Protein AF-A9U7E8-F1 (afdb_monomer)

Organism: Physcomitrium patens (NCBI:txid3218)

Mean predicted aligned error: 8.03 Å

InterPro domains:
  IPR029058 Alpha/Beta hydrolase fold [G3DSA:3.40.50.1820] (1-73)
  IPR029058 Alpha/Beta hydrolase fold [SSF53474] (4-70)
  IPR045507 Protein of unknown function DUF6483 [PF20092] (63-269)

Solvent-accessible surface area (backbone atoms only — not comparable to full-atom values): 14980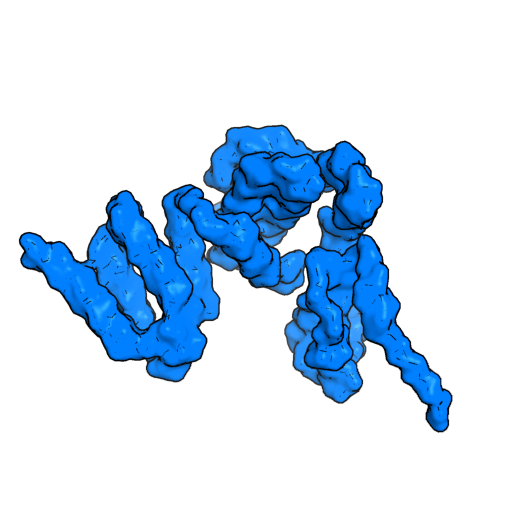 Å² total; per-residue (Å²): 131,82,85,74,78,86,56,66,64,59,68,66,67,52,77,54,68,39,81,46,77,26,18,68,62,13,85,86,57,31,49,83,73,65,66,75,66,90,50,99,51,46,45,81,44,71,40,79,92,16,35,75,53,35,76,74,72,36,41,69,58,54,49,46,56,51,48,53,45,56,76,72,41,39,60,42,53,46,25,48,71,70,67,36,48,70,61,22,54,50,47,51,30,51,52,34,34,76,77,69,72,42,42,61,70,59,63,72,71,46,54,73,63,59,55,51,56,75,40,51,53,100,93,44,57,48,17,56,60,42,33,52,53,16,50,51,33,36,52,51,13,50,49,30,45,76,72,66,38,54,70,63,12,49,57,26,32,56,49,17,41,38,35,39,52,51,12,53,78,56,68,26,59,53,79,55,91,42,42,64,63,52,48,52,53,35,52,61,73,49,58,96,56,90,70,57,67,73,44,47,57,50,46,27,55,46,26,50,73,73,42,34,40,42,62,17,49,56,42,48,53,56,32,43,77,67,66,77,43,53,53,69,60,54,34,53,50,36,56,60,53,67,77,49,55,64,68,59,27,47,74,12,66,37,39,65,70,55,42,51,50,54,32,51,56,33,54,51,61,74,76,104

Sequence (272 aa):
MRERPDRRDVMSATVLPLLLVAGEYDSVAPPERVFTVDKPNVTQAVIQGAGHMSMMEAPKELARMVEDMVEMVGKVFGLKQQKKYAEALWEIDDLLSKNFRLNTRLLNSLSVEDIIDMFRLSGGVEADKLQTVARLLQEEGGVYKDMGEADEALRRFMKSLHLYLYADLNGAQRSMLQLQDRVAELKDEVKGYRLPVKTEKILLSYEEKEGRFDEAENVLFRLLNQREITEEEGVSFYERLLEREDEALNQGGLPRSEVLEGMETLRRRINA

Foldseek 3Di:
DPPDDDCVVVVVPDLFQEEFEAECAAPPCHLVNRPSDDDPRYHYAYDYPDYHPCCPRPVPLVVLQVCLCVLQPRVLSVCVSVLVLVVSQVSLQVSCCVPPVDGPVVLLPDDLVVLQVSQDDDHAGPLQVLLSNLSSLQSNLVSCVSVVNLVSNLSSLLSSLQSLLVSVVRPHDCSRVVSVVSNVVSCVSNPPPDHDLSSLVSVLVSLVVVLLVVVSVVSVVVCVVVVVDALVNVLVSLVVVVPDDQVSCVVNVHGNVNSVVSNVVSVVVVVD

Structure (mmCIF, N/CA/C/O backbone):
data_AF-A9U7E8-F1
#
_entry.id   AF-A9U7E8-F1
#
loop_
_atom_site.group_PDB
_atom_site.id
_atom_site.type_symbol
_atom_site.label_atom_id
_atom_site.label_alt_id
_atom_site.label_comp_id
_atom_site.label_asym_id
_atom_site.label_entity_id
_atom_site.label_seq_id
_atom_site.pdbx_PDB_ins_code
_atom_site.Cartn_x
_atom_site.Cartn_y
_atom_site.Cartn_z
_atom_site.occupancy
_atom_site.B_iso_or_equiv
_atom_site.auth_seq_id
_atom_site.auth_comp_id
_atom_site.auth_asym_id
_atom_site.auth_atom_id
_atom_site.pdbx_PDB_model_num
ATOM 1 N N . MET A 1 1 ? -29.090 -36.666 10.260 1.00 50.00 1 MET A N 1
ATOM 2 C CA . MET A 1 1 ? -28.272 -35.434 10.290 1.00 50.00 1 MET A CA 1
ATOM 3 C C . MET A 1 1 ? -29.203 -34.272 10.566 1.00 50.00 1 MET A C 1
ATOM 5 O O . MET A 1 1 ? -30.218 -34.174 9.896 1.00 50.00 1 MET A O 1
ATOM 9 N N . ARG A 1 2 ? -28.921 -33.457 11.585 1.00 53.72 2 ARG A N 1
ATOM 10 C CA . ARG A 1 2 ? -29.679 -32.226 11.846 1.00 53.72 2 ARG A CA 1
ATOM 11 C C . ARG A 1 2 ? -29.332 -31.250 10.718 1.00 53.72 2 ARG A C 1
ATOM 13 O O . ARG A 1 2 ? -28.142 -31.010 10.516 1.00 53.72 2 ARG A O 1
ATOM 20 N N . GLU A 1 3 ? -30.322 -30.758 9.977 1.00 58.81 3 GLU A N 1
ATOM 21 C CA . GLU A 1 3 ? -30.117 -29.690 8.992 1.00 58.81 3 GLU A CA 1
ATOM 22 C C . GLU A 1 3 ? -29.423 -28.525 9.698 1.00 58.81 3 GLU A C 1
ATOM 24 O O . GLU A 1 3 ? -29.919 -28.005 10.703 1.00 58.81 3 GLU A O 1
ATOM 29 N N . ARG A 1 4 ? -28.210 -28.194 9.250 1.00 75.81 4 ARG A N 1
ATOM 30 C CA . ARG A 1 4 ? -27.479 -27.050 9.784 1.00 75.81 4 ARG A CA 1
ATOM 31 C C . ARG A 1 4 ? -28.024 -25.820 9.065 1.00 75.81 4 ARG A C 1
ATOM 33 O O . ARG A 1 4 ? -27.886 -25.767 7.845 1.00 75.81 4 ARG A O 1
ATOM 40 N N . PRO A 1 5 ? -28.648 -24.870 9.778 1.00 77.88 5 PRO A N 1
ATOM 41 C CA . PRO A 1 5 ? -29.102 -23.642 9.152 1.00 77.88 5 PRO A CA 1
ATOM 42 C C . PRO A 1 5 ? -27.900 -22.902 8.570 1.00 77.88 5 PRO A C 1
ATOM 44 O O . PRO A 1 5 ? -26.831 -22.864 9.188 1.00 77.88 5 PRO A O 1
ATOM 47 N N . ASP A 1 6 ? -28.090 -22.335 7.385 1.00 81.62 6 ASP A N 1
ATOM 48 C CA . ASP A 1 6 ? -27.109 -21.463 6.758 1.00 81.62 6 ASP A CA 1
ATOM 49 C C . ASP A 1 6 ? -26.883 -20.226 7.640 1.00 81.62 6 ASP A C 1
ATOM 51 O O . ASP A 1 6 ? -27.829 -19.630 8.154 1.00 81.62 6 ASP A O 1
ATOM 55 N N . ARG A 1 7 ? -25.616 -19.877 7.870 1.00 84.00 7 ARG A N 1
ATOM 56 C CA . ARG A 1 7 ? -25.208 -18.743 8.712 1.00 84.00 7 ARG A CA 1
ATOM 57 C C . ARG A 1 7 ? -24.453 -17.671 7.935 1.00 84.00 7 ARG A C 1
ATOM 59 O O . ARG A 1 7 ? -23.970 -16.725 8.555 1.00 84.00 7 ARG A O 1
ATOM 66 N N . ARG A 1 8 ? -24.376 -17.773 6.605 1.00 83.19 8 ARG A N 1
ATOM 67 C CA . ARG A 1 8 ? -23.752 -16.742 5.759 1.00 83.19 8 ARG A CA 1
ATOM 68 C C . ARG A 1 8 ? -24.388 -15.367 5.965 1.00 83.19 8 ARG A C 1
ATOM 70 O O . ARG A 1 8 ? -23.680 -14.361 5.967 1.00 83.19 8 ARG A O 1
ATOM 77 N N . ASP A 1 9 ? -25.684 -15.329 6.270 1.00 83.12 9 ASP A N 1
ATOM 78 C CA . ASP A 1 9 ? -26.399 -14.091 6.595 1.00 83.12 9 ASP A CA 1
ATOM 79 C C . ASP A 1 9 ? -25.901 -13.436 7.889 1.00 83.12 9 ASP A C 1
ATOM 81 O O . ASP A 1 9 ? -25.889 -12.215 7.987 1.00 83.12 9 ASP A O 1
ATOM 85 N N . VAL A 1 10 ? -25.424 -14.212 8.870 1.00 84.19 10 VAL A N 1
ATOM 86 C CA . VAL A 1 10 ? -24.860 -13.672 10.122 1.00 84.19 10 VAL A CA 1
ATOM 87 C C . VAL A 1 10 ? -23.548 -12.943 9.841 1.00 84.19 10 VAL A C 1
ATOM 89 O O . VAL A 1 10 ? -23.330 -11.838 10.333 1.00 84.19 10 VAL A O 1
ATOM 92 N N . MET A 1 11 ? -22.693 -13.550 9.016 1.00 82.81 11 MET A N 1
ATOM 93 C CA . MET A 1 11 ? -21.430 -12.951 8.580 1.00 82.81 11 MET A CA 1
ATOM 94 C C . MET A 1 11 ? -21.682 -11.734 7.686 1.00 82.81 11 MET A C 1
ATOM 96 O O . MET A 1 11 ? -21.026 -10.710 7.825 1.00 82.81 11 MET A O 1
ATOM 100 N N . SER A 1 12 ? -22.693 -11.805 6.822 1.00 80.81 12 SER A N 1
ATOM 101 C CA . SER A 1 12 ? -23.091 -10.684 5.973 1.00 80.81 12 SER A CA 1
ATOM 102 C C . SER A 1 12 ? -23.715 -9.535 6.769 1.00 80.81 12 SER A C 1
ATOM 104 O O . SER A 1 12 ? -23.521 -8.378 6.416 1.00 80.81 12 SER A O 1
ATOM 106 N N . ALA A 1 13 ? -24.458 -9.804 7.838 1.00 83.56 13 ALA A N 1
ATOM 107 C CA . ALA A 1 13 ? -25.125 -8.765 8.620 1.00 83.56 13 ALA A CA 1
ATOM 108 C C . ALA A 1 13 ? -24.218 -8.108 9.671 1.00 83.56 13 ALA A C 1
ATOM 110 O O . ALA A 1 13 ? -24.588 -7.068 10.219 1.00 83.56 13 ALA A O 1
ATOM 111 N N . THR A 1 14 ? -23.057 -8.698 9.986 1.00 81.12 14 THR A N 1
ATOM 112 C CA . THR A 1 14 ? -22.200 -8.159 11.043 1.00 81.12 14 THR A CA 1
ATOM 113 C C . THR A 1 14 ? -21.603 -6.808 10.656 1.00 81.12 14 THR A C 1
ATOM 115 O O . THR A 1 14 ? -21.049 -6.622 9.574 1.00 81.12 14 THR A O 1
ATOM 118 N N . VAL A 1 15 ? -21.697 -5.866 11.592 1.00 74.50 15 VAL A N 1
ATOM 119 C CA . VAL A 1 15 ? -21.006 -4.573 11.545 1.00 74.50 15 VAL A CA 1
ATOM 120 C C . VAL A 1 15 ? -19.716 -4.594 12.362 1.00 74.50 15 VAL A C 1
ATOM 122 O O . VAL A 1 15 ? -19.113 -3.547 12.537 1.00 74.50 15 VAL A O 1
ATOM 125 N N . LEU A 1 16 ? -19.325 -5.744 12.918 1.00 79.44 16 LEU A N 1
ATOM 126 C CA . LEU A 1 16 ? -18.080 -5.912 13.667 1.00 79.44 16 LEU A CA 1
ATOM 127 C C . LEU A 1 16 ? -16.944 -6.354 12.731 1.00 79.44 16 LEU A C 1
ATOM 129 O O . LEU A 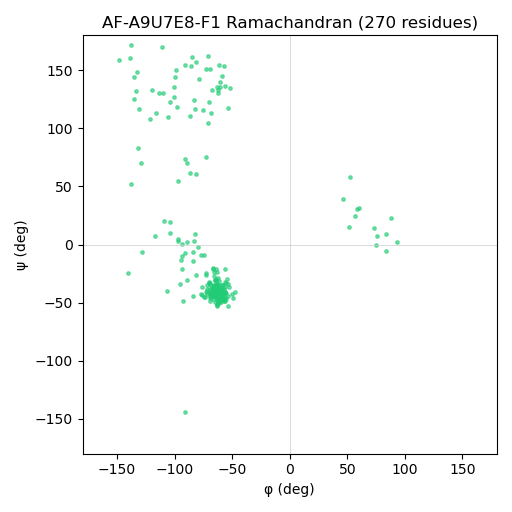1 16 ? -17.229 -6.989 11.712 1.00 79.44 16 LEU A O 1
ATOM 133 N N . PRO A 1 17 ? -15.677 -6.074 13.082 1.00 77.19 17 PRO A N 1
ATOM 134 C CA . PRO A 1 17 ? -14.524 -6.674 12.419 1.00 77.19 17 PRO A CA 1
ATOM 135 C C . PRO A 1 17 ? -14.646 -8.200 12.386 1.00 77.19 17 PRO A C 1
ATOM 137 O O . PRO A 1 17 ? -14.969 -8.814 13.407 1.00 77.19 17 PRO A O 1
ATOM 140 N N . LEU A 1 18 ? -14.366 -8.814 11.241 1.00 85.12 18 LEU A N 1
ATOM 141 C CA . LEU A 1 18 ? -14.444 -10.260 11.057 1.00 85.12 18 LEU A CA 1
ATOM 142 C C . LEU A 1 18 ? -13.162 -10.781 10.408 1.00 85.12 18 LEU A C 1
ATOM 144 O O . LEU A 1 18 ? -12.883 -10.455 9.263 1.00 85.12 18 LEU A O 1
ATOM 148 N N . LEU A 1 19 ? -12.413 -11.621 11.120 1.00 86.50 19 LEU A N 1
ATOM 149 C CA . LEU A 1 19 ? -11.283 -12.360 10.562 1.00 86.50 19 LEU A CA 1
ATOM 150 C C . LEU A 1 19 ? -11.746 -13.770 10.200 1.00 86.50 19 LEU A C 1
ATOM 152 O O . LEU A 1 19 ? -12.183 -14.532 11.065 1.00 86.50 19 LEU A O 1
ATOM 156 N N . LEU A 1 20 ? -11.659 -14.099 8.917 1.00 89.56 20 LEU A N 1
ATOM 157 C CA . LEU A 1 20 ? -11.878 -15.438 8.389 1.00 89.56 20 LEU A CA 1
ATOM 158 C C . LEU A 1 20 ? -10.520 -16.038 8.069 1.00 89.56 20 LEU A C 1
ATOM 160 O O . LEU A 1 20 ? -9.773 -15.459 7.289 1.00 89.56 20 LEU A O 1
ATOM 164 N N . VAL A 1 21 ? -10.203 -17.184 8.666 1.00 90.19 21 VAL A N 1
ATOM 165 C CA . VAL A 1 21 ? -8.918 -17.858 8.461 1.00 90.19 21 VAL A CA 1
ATOM 166 C C . VAL A 1 21 ? -9.154 -19.243 7.884 1.00 90.19 21 VAL A C 1
ATOM 168 O O . VAL A 1 21 ? -10.003 -19.977 8.391 1.00 90.19 21 VAL A O 1
ATOM 171 N N . ALA A 1 22 ? -8.401 -19.593 6.845 1.00 92.00 22 ALA A N 1
ATOM 172 C CA . ALA A 1 22 ? -8.384 -20.926 6.253 1.00 92.00 22 ALA A CA 1
ATOM 173 C C . ALA A 1 22 ? -6.938 -21.401 6.049 1.00 92.00 22 ALA A C 1
ATOM 175 O O . ALA A 1 22 ? -6.040 -20.592 5.817 1.00 92.00 22 ALA A O 1
ATOM 176 N N . GLY A 1 23 ? -6.703 -22.709 6.138 1.00 91.94 23 GLY A N 1
ATOM 177 C CA . GLY A 1 23 ? -5.433 -23.302 5.719 1.00 91.94 23 GLY A CA 1
ATOM 178 C C . GLY A 1 23 ? -5.375 -23.458 4.199 1.00 91.94 23 GLY A C 1
ATOM 179 O O . GLY A 1 23 ? -6.382 -23.800 3.579 1.00 91.94 23 GLY A O 1
ATOM 180 N N . GLU A 1 24 ? -4.204 -23.231 3.603 1.00 91.88 24 GLU A N 1
ATOM 181 C CA . GLU A 1 24 ? -3.955 -23.401 2.161 1.00 91.88 24 GLU A CA 1
ATOM 182 C C . GLU A 1 24 ? -4.368 -24.791 1.643 1.00 91.88 24 GLU A C 1
ATOM 184 O O . GLU A 1 24 ? -4.899 -24.917 0.542 1.00 91.88 24 GLU A O 1
ATOM 189 N N . TYR A 1 25 ? -4.175 -25.833 2.456 1.00 90.25 25 TYR A N 1
ATOM 190 C CA . TYR A 1 25 ? -4.441 -27.229 2.099 1.00 90.25 25 TYR A CA 1
ATOM 191 C C . TYR A 1 25 ? -5.657 -27.819 2.831 1.00 90.25 25 TYR A C 1
ATOM 193 O O . TYR A 1 25 ? -5.780 -29.042 2.965 1.00 90.25 25 TYR A O 1
ATOM 201 N N . ASP A 1 26 ? -6.562 -26.977 3.345 1.00 92.56 26 ASP A N 1
ATOM 202 C CA . ASP A 1 26 ? -7.779 -27.446 4.013 1.00 92.56 26 ASP A CA 1
ATOM 203 C C . ASP A 1 26 ? -8.736 -28.115 3.007 1.00 92.56 26 ASP A C 1
ATOM 205 O O . ASP A 1 26 ? -9.314 -27.475 2.136 1.00 92.56 26 ASP A O 1
ATOM 209 N N . SER A 1 27 ? -8.940 -29.427 3.142 1.00 88.69 27 SER A N 1
ATOM 210 C CA . SER A 1 27 ? -9.874 -30.204 2.310 1.00 88.69 27 SER A CA 1
ATOM 211 C C . SER A 1 27 ? -11.277 -30.347 2.917 1.00 88.69 27 SER A C 1
ATOM 213 O O . SER A 1 27 ? -12.203 -30.815 2.249 1.00 88.69 27 SER A O 1
ATOM 215 N N . VAL A 1 28 ? -11.458 -29.951 4.179 1.00 89.81 28 VAL A N 1
ATOM 216 C CA . VAL A 1 28 ? -12.726 -30.028 4.918 1.00 89.81 28 VAL A CA 1
ATOM 217 C C . VAL A 1 28 ? -13.505 -28.721 4.770 1.00 89.81 28 VAL A C 1
ATOM 219 O O . VAL A 1 28 ? -14.693 -28.739 4.428 1.00 89.81 28 VAL A O 1
ATOM 222 N N . ALA A 1 29 ? -12.834 -27.593 4.997 1.00 85.75 29 ALA A N 1
ATOM 223 C CA . ALA A 1 29 ? -13.350 -26.238 4.842 1.00 85.75 29 ALA A CA 1
ATOM 224 C C . ALA A 1 29 ? -12.374 -25.407 3.984 1.00 85.75 29 ALA A C 1
ATOM 226 O O . ALA A 1 29 ? -11.702 -24.520 4.503 1.00 85.75 29 ALA A O 1
ATOM 227 N N . PRO A 1 30 ? -12.283 -25.697 2.673 1.00 87.06 30 PRO A N 1
ATOM 228 C CA . PRO A 1 30 ? -11.330 -25.033 1.790 1.00 87.06 30 PRO A CA 1
ATOM 229 C C . PRO A 1 30 ? -11.576 -23.514 1.712 1.00 87.06 30 PRO A C 1
ATOM 231 O O . PRO A 1 30 ? -12.722 -23.083 1.920 1.00 87.06 30 PRO A O 1
ATOM 234 N N . PRO A 1 31 ? -10.546 -22.701 1.396 1.00 86.38 31 PRO A N 1
ATOM 235 C CA . PRO A 1 31 ? -10.630 -21.239 1.370 1.00 86.38 31 PRO A CA 1
ATOM 236 C C . PRO A 1 31 ? -11.853 -20.693 0.624 1.00 86.38 31 PRO A C 1
ATOM 238 O O . PRO A 1 31 ? -12.556 -19.828 1.143 1.00 86.38 31 PRO A O 1
ATOM 241 N N . GLU A 1 32 ? -12.216 -21.279 -0.519 1.00 85.75 32 GLU A N 1
ATOM 242 C CA . GLU A 1 32 ? -13.346 -20.833 -1.349 1.00 85.75 32 GLU A CA 1
ATOM 243 C C . GLU A 1 32 ? -14.707 -21.025 -0.659 1.00 85.75 32 GLU A C 1
ATOM 245 O O . GLU A 1 32 ? -15.697 -20.384 -1.012 1.00 85.75 32 GLU A O 1
ATOM 250 N N . ARG A 1 33 ? -14.783 -21.921 0.335 1.00 85.56 33 ARG A N 1
ATOM 251 C CA . ARG A 1 33 ? -15.981 -22.140 1.162 1.00 85.56 33 ARG A CA 1
ATOM 252 C C . ARG A 1 33 ? -15.983 -21.331 2.450 1.00 85.56 33 ARG A C 1
ATOM 254 O O . ARG A 1 33 ? -17.053 -21.150 3.030 1.00 85.56 33 ARG A O 1
ATOM 261 N N . VAL A 1 34 ? -14.822 -20.885 2.918 1.00 84.38 34 VAL A N 1
ATOM 262 C CA . VAL A 1 34 ? -14.698 -20.046 4.118 1.00 84.38 34 VAL A CA 1
ATOM 263 C C . VAL A 1 34 ? -14.934 -18.581 3.751 1.00 84.38 34 VAL A C 1
ATOM 265 O O . VAL A 1 34 ? -15.716 -17.889 4.408 1.00 84.38 34 VAL A O 1
ATOM 268 N N . PHE A 1 35 ? -14.336 -18.130 2.653 1.00 87.81 35 PHE A N 1
ATOM 269 C CA . PHE A 1 35 ? -14.335 -16.751 2.163 1.00 87.81 35 PHE A CA 1
ATOM 270 C C . PHE A 1 35 ? -15.608 -16.405 1.388 1.00 87.81 35 PHE A C 1
ATOM 272 O O . PHE A 1 35 ? -15.610 -16.080 0.207 1.00 87.81 35 PHE A O 1
ATOM 279 N N . THR A 1 36 ? -16.739 -16.505 2.083 1.00 84.12 36 THR A N 1
ATOM 280 C CA . THR A 1 36 ? -18.082 -16.333 1.502 1.00 84.12 36 THR A CA 1
ATOM 281 C C . THR A 1 36 ? -18.609 -14.902 1.562 1.00 84.12 36 THR A C 1
ATOM 283 O O . THR A 1 36 ? -19.674 -14.623 1.013 1.00 84.12 36 THR A O 1
ATOM 286 N N . VAL A 1 37 ? -17.898 -14.004 2.246 1.00 83.00 37 VAL A N 1
ATOM 287 C CA . VAL A 1 37 ? -18.276 -12.600 2.427 1.00 83.00 37 VAL A CA 1
ATOM 288 C C . VAL A 1 37 ? -17.046 -11.737 2.199 1.00 83.00 37 VAL A C 1
ATOM 290 O O . VAL A 1 37 ? -16.038 -11.925 2.876 1.00 83.00 37 VAL A O 1
ATOM 293 N N . ASP A 1 38 ? -17.163 -10.781 1.286 1.00 79.12 38 ASP A N 1
ATOM 294 C CA . ASP A 1 38 ? -16.135 -9.793 0.972 1.00 79.12 38 ASP A CA 1
ATOM 295 C C . ASP A 1 38 ? -16.716 -8.391 1.206 1.00 79.12 38 ASP A C 1
ATOM 297 O O . ASP A 1 38 ? -17.662 -7.963 0.538 1.00 79.12 38 ASP A O 1
ATOM 301 N N . LYS A 1 39 ? -16.256 -7.742 2.279 1.00 78.81 39 LYS A N 1
ATOM 302 C CA . LYS A 1 39 ? -16.736 -6.442 2.765 1.00 78.81 39 LYS A CA 1
ATOM 303 C C . LYS A 1 39 ? -15.582 -5.694 3.431 1.00 78.81 39 LYS A C 1
ATOM 305 O O . LYS A 1 39 ? -14.701 -6.348 3.980 1.00 78.81 39 LYS A O 1
ATOM 310 N N . PRO A 1 40 ? -15.654 -4.353 3.555 1.00 65.06 40 PRO A N 1
ATOM 311 C CA . PRO A 1 40 ? -14.593 -3.558 4.187 1.00 65.06 40 PRO A CA 1
ATOM 312 C C . PRO A 1 40 ? -14.236 -3.962 5.629 1.00 65.06 40 PRO A C 1
ATOM 314 O O . PRO A 1 40 ? -13.165 -3.628 6.122 1.00 65.06 40 PRO A O 1
ATOM 317 N N . ASN A 1 41 ? -15.145 -4.650 6.330 1.00 70.88 41 ASN A N 1
ATOM 318 C CA . ASN A 1 41 ? -14.965 -5.115 7.706 1.00 70.88 41 ASN A CA 1
ATOM 319 C C . ASN A 1 41 ? -14.509 -6.571 7.829 1.00 70.88 41 ASN A C 1
ATOM 321 O O . ASN A 1 41 ? -14.447 -7.088 8.948 1.00 70.88 41 ASN A O 1
ATOM 325 N N . VAL A 1 42 ? -14.257 -7.237 6.702 1.00 83.06 42 VAL A N 1
ATOM 326 C CA . VAL A 1 42 ? -13.861 -8.640 6.637 1.00 83.06 42 VAL A CA 1
ATOM 327 C C . VAL A 1 42 ? -12.406 -8.732 6.193 1.00 83.06 42 VAL A C 1
ATOM 329 O O . VAL A 1 42 ? -11.990 -8.136 5.209 1.00 83.06 42 VAL A O 1
ATOM 332 N N . THR A 1 43 ? -11.635 -9.499 6.946 1.00 81.38 43 THR A N 1
ATOM 333 C CA . THR A 1 43 ? -10.213 -9.768 6.750 1.00 81.38 43 THR A CA 1
ATOM 334 C C . THR A 1 43 ? -10.106 -11.267 6.472 1.00 81.38 43 THR A C 1
ATOM 336 O O . THR A 1 43 ? -10.444 -12.075 7.334 1.00 81.38 43 THR A O 1
ATOM 339 N N . GLN A 1 44 ? -9.717 -11.660 5.257 1.00 86.94 44 GLN A N 1
ATOM 340 C CA . GLN A 1 44 ? -9.645 -13.070 4.831 1.00 86.94 44 GLN A CA 1
ATOM 341 C C . GLN A 1 44 ? -8.193 -13.542 4.751 1.00 86.94 44 GLN A C 1
ATOM 343 O O . GLN A 1 44 ? -7.432 -13.056 3.927 1.00 86.94 44 GLN A O 1
ATOM 348 N N . ALA A 1 45 ? -7.760 -14.419 5.653 1.00 86.12 45 ALA A N 1
ATOM 349 C CA . ALA A 1 45 ? -6.364 -14.828 5.770 1.00 86.12 45 ALA A CA 1
ATOM 350 C C . ALA A 1 45 ? -6.187 -16.303 5.408 1.00 86.12 45 ALA A C 1
ATOM 352 O O . ALA A 1 45 ? -6.875 -17.171 5.949 1.00 86.12 45 ALA A O 1
ATOM 353 N N . VAL A 1 46 ? -5.219 -16.591 4.539 1.00 88.69 46 VAL A N 1
ATOM 354 C CA . VAL A 1 46 ? -4.769 -17.962 4.275 1.00 88.69 46 VAL A CA 1
ATOM 355 C C . VAL A 1 46 ? -3.484 -18.227 5.045 1.00 88.69 46 VAL A C 1
ATOM 357 O O . VAL A 1 46 ? -2.511 -17.483 4.915 1.00 88.69 46 VAL A O 1
ATOM 360 N N . ILE A 1 47 ? -3.469 -19.304 5.827 1.00 88.62 47 ILE A N 1
ATOM 361 C CA . ILE A 1 47 ? -2.255 -19.808 6.466 1.00 88.62 47 ILE A CA 1
ATOM 362 C C . ILE A 1 47 ? -1.556 -20.752 5.487 1.00 88.62 47 ILE A C 1
ATOM 364 O O . ILE A 1 47 ? -2.056 -21.843 5.196 1.00 88.62 47 ILE A O 1
ATOM 368 N N . GLN A 1 48 ? -0.406 -20.309 4.980 1.00 86.19 48 GLN A N 1
ATOM 369 C CA . GLN A 1 48 ? 0.419 -21.073 4.046 1.00 86.19 48 GLN A CA 1
ATOM 370 C C . GLN A 1 48 ? 0.920 -22.359 4.711 1.00 86.19 48 GLN A C 1
ATOM 372 O O . GLN A 1 48 ? 1.350 -22.347 5.863 1.00 86.19 48 GLN A O 1
ATOM 377 N N . GLY A 1 49 ? 0.857 -23.481 4.000 1.00 85.75 49 GLY A N 1
ATOM 378 C CA . GLY A 1 49 ? 1.319 -24.771 4.510 1.00 85.75 49 GLY A CA 1
ATOM 379 C C . GLY A 1 49 ? 0.417 -25.454 5.546 1.00 85.75 49 GLY A C 1
ATOM 380 O O . GLY A 1 49 ? 0.754 -26.554 5.986 1.00 85.75 49 GLY A O 1
ATOM 381 N N . ALA A 1 50 ? -0.713 -24.853 5.937 1.00 92.00 50 ALA A N 1
ATOM 382 C CA . ALA A 1 50 ? -1.645 -25.440 6.901 1.00 92.00 50 ALA A CA 1
ATOM 383 C C . ALA A 1 50 ? -2.848 -26.109 6.220 1.00 92.00 50 ALA A C 1
ATOM 385 O O . ALA A 1 50 ? -3.376 -25.615 5.226 1.00 92.00 50 ALA A O 1
ATOM 386 N N . GLY A 1 51 ? -3.313 -27.218 6.790 1.00 90.06 51 GLY A N 1
ATOM 387 C CA . GLY A 1 51 ? -4.589 -27.854 6.490 1.00 90.06 51 GLY A CA 1
ATOM 388 C C . GLY A 1 51 ? -5.722 -27.346 7.388 1.00 90.06 51 GLY A C 1
ATOM 389 O O . GLY A 1 51 ? -5.789 -26.172 7.753 1.00 90.06 51 GLY A O 1
ATOM 390 N N . HIS A 1 52 ? -6.641 -28.244 7.750 1.00 91.44 52 HIS A N 1
ATOM 391 C CA . HIS A 1 52 ? -7.861 -27.896 8.488 1.00 91.44 52 HIS A CA 1
ATOM 392 C C . HIS A 1 52 ? -7.623 -27.474 9.943 1.00 91.44 52 HIS A C 1
ATOM 394 O O . HIS A 1 52 ? -8.361 -26.674 10.517 1.00 91.44 52 HIS A O 1
ATOM 400 N N . MET A 1 53 ? -6.607 -28.042 10.583 1.00 91.00 53 MET A N 1
ATOM 401 C CA . MET A 1 53 ? -6.368 -27.912 12.012 1.00 91.00 53 MET A CA 1
ATOM 402 C C . MET A 1 53 ? -5.338 -26.814 12.272 1.00 91.00 53 MET A C 1
ATOM 404 O O . MET A 1 53 ? -4.350 -27.048 12.964 1.00 91.00 53 MET A O 1
ATOM 408 N N . SER A 1 54 ? -5.568 -25.595 11.775 1.00 87.38 54 SER A N 1
ATOM 409 C CA . SER A 1 54 ? -4.619 -24.472 11.889 1.00 87.38 54 SER A CA 1
ATOM 410 C C . SER A 1 54 ? -4.179 -24.175 13.334 1.00 87.38 54 SER A C 1
ATOM 412 O O . SER A 1 54 ? -3.036 -23.796 13.565 1.00 87.38 54 SER A O 1
ATOM 414 N N . MET A 1 55 ? -5.039 -24.439 14.327 1.00 88.62 55 MET A N 1
ATOM 415 C CA . MET A 1 55 ? -4.705 -24.350 15.762 1.00 88.62 55 MET A CA 1
ATOM 416 C C . MET A 1 55 ? -3.617 -25.339 16.218 1.00 88.62 55 MET A C 1
ATOM 418 O O . MET A 1 55 ? -2.993 -25.123 17.249 1.00 88.62 55 MET A O 1
ATOM 422 N N . MET A 1 56 ? -3.422 -26.442 15.498 1.00 90.06 56 MET A N 1
ATOM 423 C CA . MET A 1 56 ? -2.433 -27.485 15.791 1.00 90.06 56 MET A CA 1
ATOM 424 C C . MET A 1 56 ? -1.255 -27.430 14.819 1.00 90.06 56 MET A C 1
ATOM 426 O O . MET A 1 56 ? -0.113 -27.613 15.226 1.00 90.06 56 MET A O 1
ATOM 430 N N . GLU A 1 57 ? -1.544 -27.179 13.543 1.00 90.69 57 GLU A N 1
ATOM 431 C CA . GLU A 1 57 ? -0.571 -27.182 12.450 1.00 90.69 57 GLU A CA 1
ATOM 432 C C . GLU A 1 57 ? 0.272 -25.903 12.444 1.00 90.69 57 GLU A C 1
ATOM 434 O O . GLU A 1 57 ? 1.492 -25.964 12.317 1.00 90.69 57 GLU A O 1
ATOM 439 N N . ALA A 1 58 ? -0.367 -24.753 12.670 1.00 90.94 58 ALA A N 1
ATOM 440 C CA . ALA A 1 58 ? 0.265 -23.438 12.634 1.00 90.94 58 ALA A CA 1
ATOM 441 C C . ALA A 1 58 ? -0.202 -22.527 13.796 1.00 90.94 58 ALA A C 1
ATOM 443 O O . ALA A 1 58 ? -0.601 -21.379 13.575 1.00 90.94 58 ALA A O 1
ATOM 444 N N . PRO A 1 59 ? -0.132 -22.987 15.068 1.00 89.69 59 PRO A N 1
ATOM 445 C CA . PRO A 1 59 ? -0.680 -22.264 16.223 1.00 89.69 59 PRO A CA 1
ATOM 446 C C . PRO A 1 59 ? -0.120 -20.850 16.375 1.00 89.69 59 PRO A C 1
ATOM 448 O O . PRO A 1 59 ? -0.836 -19.935 16.769 1.00 89.69 59 PRO A O 1
ATOM 451 N N . LYS A 1 60 ? 1.170 -20.666 16.067 1.00 85.25 60 LYS A N 1
ATOM 452 C CA . LYS A 1 60 ? 1.848 -19.371 16.193 1.00 85.25 60 LYS A CA 1
ATOM 453 C C . LYS A 1 60 ? 1.400 -18.371 15.136 1.00 85.25 60 LYS A C 1
ATOM 455 O O . LYS A 1 60 ? 1.383 -17.185 15.430 1.00 85.25 60 LYS A O 1
ATOM 460 N N . GLU A 1 61 ? 1.099 -18.829 13.925 1.00 83.94 61 GLU A N 1
ATOM 461 C CA . GLU A 1 61 ? 0.647 -17.956 12.838 1.00 83.94 61 GLU A CA 1
ATOM 462 C C . GLU A 1 61 ? -0.806 -17.556 13.055 1.00 83.94 61 GLU A C 1
ATOM 464 O O . GLU A 1 61 ? -1.120 -16.373 12.987 1.00 83.94 61 GLU A O 1
ATOM 469 N N . LEU A 1 62 ? -1.661 -18.509 13.439 1.00 87.00 62 LEU A N 1
ATOM 470 C CA . LEU A 1 62 ? -3.049 -18.214 13.780 1.00 87.00 62 LEU A CA 1
ATOM 471 C C . LEU A 1 62 ? -3.161 -17.269 14.986 1.00 87.00 62 LEU A C 1
ATOM 473 O O . LEU A 1 62 ? -3.929 -16.312 14.933 1.00 87.00 62 LEU A O 1
ATOM 477 N N . ALA A 1 63 ? -2.376 -17.490 16.047 1.00 85.75 63 ALA A N 1
ATOM 478 C CA . ALA A 1 63 ? -2.333 -16.570 17.184 1.00 85.75 63 ALA A CA 1
ATOM 479 C C . ALA A 1 63 ? -1.902 -15.160 16.755 1.00 85.75 63 ALA A C 1
ATOM 481 O O . ALA A 1 63 ? -2.584 -14.201 17.102 1.00 85.75 63 ALA A O 1
ATOM 482 N N . ARG A 1 64 ? -0.855 -15.044 15.922 1.00 81.06 64 ARG A N 1
ATOM 483 C CA . ARG A 1 64 ? -0.401 -13.753 15.382 1.00 81.06 64 ARG A CA 1
ATOM 484 C C . ARG A 1 64 ? -1.489 -13.045 14.579 1.00 81.06 64 ARG A C 1
ATOM 486 O O . ARG A 1 64 ? -1.728 -11.872 14.806 1.00 81.06 64 ARG A O 1
ATOM 493 N N . MET A 1 65 ? -2.195 -13.752 13.693 1.00 81.12 65 MET A N 1
ATOM 494 C CA . MET A 1 65 ? -3.285 -13.162 12.900 1.00 81.12 65 MET A CA 1
ATOM 495 C C . MET A 1 65 ? -4.426 -12.633 13.781 1.00 81.12 65 MET A C 1
ATOM 497 O O . MET A 1 65 ? -5.014 -11.593 13.483 1.00 81.12 65 MET A O 1
ATOM 501 N N . VAL A 1 66 ? -4.748 -13.341 14.869 1.00 83.44 66 VAL A N 1
ATOM 502 C CA . VAL A 1 66 ? -5.756 -12.893 15.839 1.00 83.44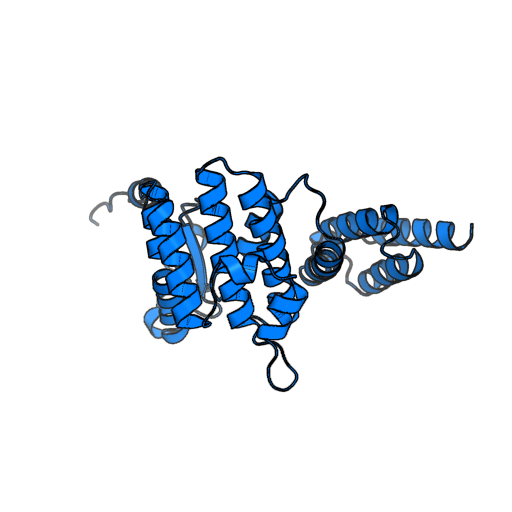 66 VAL A CA 1
ATOM 503 C C . VAL A 1 66 ? -5.257 -11.678 16.624 1.00 83.44 66 VAL A C 1
ATOM 505 O O . VAL A 1 66 ? -6.010 -10.719 16.780 1.00 83.44 66 VAL A O 1
ATOM 508 N N . GLU A 1 67 ? -4.008 -11.694 17.092 1.00 79.50 67 GLU A N 1
ATOM 509 C CA . GLU A 1 67 ? -3.376 -10.567 17.794 1.00 79.50 67 GLU A CA 1
ATOM 510 C C . GLU A 1 67 ? -3.329 -9.317 16.905 1.00 79.50 67 GLU A C 1
ATOM 512 O O . GLU A 1 67 ? -3.839 -8.272 17.308 1.00 79.50 67 GLU A O 1
ATOM 517 N N . ASP A 1 68 ? -2.859 -9.452 15.662 1.00 73.69 68 ASP A N 1
ATOM 518 C CA . ASP A 1 68 ? -2.818 -8.387 14.654 1.00 73.69 68 ASP A CA 1
ATOM 519 C C . ASP A 1 68 ? -4.201 -7.742 14.460 1.00 73.69 68 ASP A C 1
ATOM 521 O O . ASP A 1 68 ? -4.339 -6.518 14.415 1.00 73.69 68 ASP A O 1
ATOM 525 N N . MET A 1 69 ? -5.256 -8.557 14.368 1.00 75.06 69 MET A N 1
ATOM 526 C CA . MET A 1 69 ? -6.624 -8.071 14.184 1.00 75.06 69 MET A CA 1
ATOM 527 C C . MET A 1 69 ? -7.150 -7.324 15.422 1.00 75.06 69 MET A C 1
ATOM 529 O O . MET A 1 69 ? -7.789 -6.269 15.301 1.00 75.06 69 MET A O 1
ATOM 533 N N . VAL A 1 70 ? -6.919 -7.886 16.611 1.00 72.56 70 VAL A N 1
ATOM 534 C CA . VAL A 1 70 ? -7.456 -7.373 17.876 1.00 72.56 70 VAL A CA 1
ATOM 535 C C . VAL A 1 70 ? -6.733 -6.103 18.312 1.00 72.56 70 VAL A C 1
ATOM 537 O O . VAL A 1 70 ? -7.402 -5.144 18.702 1.00 72.56 70 VAL A O 1
ATOM 540 N N . GLU A 1 71 ? -5.402 -6.075 18.239 1.00 68.38 71 GLU A N 1
ATOM 541 C CA . GLU A 1 71 ? -4.602 -4.953 18.737 1.00 68.38 71 GLU A CA 1
ATOM 542 C C . GLU A 1 71 ? -4.647 -3.737 17.813 1.00 68.38 71 GLU A C 1
ATOM 544 O O . GLU A 1 71 ? -4.687 -2.609 18.300 1.00 68.38 71 GLU A O 1
ATOM 549 N N . MET A 1 72 ? -4.673 -3.928 16.491 1.00 66.38 72 MET A N 1
ATOM 550 C CA . MET A 1 72 ? -4.370 -2.820 15.581 1.00 66.38 72 MET A CA 1
ATOM 551 C C . MET A 1 72 ? -5.592 -2.066 15.058 1.00 66.38 72 MET A C 1
ATOM 553 O O . MET A 1 72 ? -5.503 -0.866 14.806 1.00 66.38 72 MET A O 1
ATOM 557 N N . VAL A 1 73 ? -6.724 -2.747 14.844 1.00 68.44 73 VAL A N 1
ATOM 558 C CA . VAL A 1 73 ? -7.833 -2.163 14.060 1.00 68.44 73 VAL A CA 1
ATOM 559 C C . VAL A 1 73 ? -9.213 -2.483 14.619 1.00 68.44 73 VAL A C 1
ATOM 561 O O . VAL A 1 73 ? -10.140 -1.699 14.417 1.00 68.44 73 VAL A O 1
ATOM 564 N N . GLY A 1 74 ? -9.383 -3.579 15.367 1.00 76.19 74 GLY A N 1
ATOM 565 C CA . GLY A 1 74 ? -10.710 -4.019 15.799 1.00 76.19 74 GLY A CA 1
ATOM 566 C C . GLY A 1 74 ? -11.505 -2.945 16.556 1.00 76.19 74 GLY A C 1
ATOM 567 O O . GLY A 1 74 ? -12.695 -2.732 16.299 1.00 76.19 74 GLY A O 1
ATOM 568 N N . LYS A 1 75 ? -10.831 -2.203 17.440 1.00 82.38 75 LYS A N 1
ATOM 569 C CA . LYS A 1 75 ? -11.444 -1.107 18.199 1.00 82.38 75 LYS A CA 1
ATOM 570 C C . LYS A 1 75 ? -11.691 0.141 17.349 1.00 82.38 75 LYS A C 1
ATOM 572 O O . LYS A 1 75 ? -12.794 0.682 17.400 1.00 82.38 75 LYS A O 1
ATOM 577 N N . VAL A 1 76 ? -10.715 0.557 16.540 1.00 85.25 76 VAL A N 1
ATOM 578 C CA . VAL A 1 76 ? -10.836 1.706 15.621 1.00 85.25 76 VAL A CA 1
ATOM 579 C C . VAL A 1 76 ? -12.011 1.502 14.666 1.00 85.25 76 VAL A C 1
ATOM 581 O O . VAL A 1 76 ? -12.889 2.357 14.550 1.00 85.25 76 VAL A O 1
ATOM 584 N N . PHE A 1 77 ? -12.093 0.321 14.061 1.00 82.31 77 PHE A N 1
ATOM 585 C CA . PHE A 1 77 ? -13.178 -0.058 13.172 1.00 82.31 77 PHE A CA 1
ATOM 586 C C . PHE A 1 77 ? -14.537 -0.049 13.889 1.00 82.31 77 PHE A C 1
ATOM 588 O O . PHE A 1 77 ? -15.500 0.546 13.403 1.00 82.31 77 PHE A O 1
ATOM 595 N N . GLY A 1 78 ? -14.627 -0.652 15.080 1.00 84.31 78 GLY A N 1
ATOM 596 C CA . GLY A 1 78 ? -15.862 -0.650 15.868 1.00 84.31 78 GLY A CA 1
ATOM 597 C C . GLY A 1 78 ? -16.359 0.761 16.212 1.00 84.31 78 GLY A C 1
ATOM 598 O O . GLY A 1 78 ? -17.571 0.994 16.242 1.00 84.31 78 GLY A O 1
ATOM 599 N N . LEU A 1 79 ? -15.444 1.708 16.442 1.00 87.69 79 LEU A N 1
ATOM 600 C CA . LEU A 1 79 ? -15.759 3.118 16.683 1.00 87.69 79 LEU A CA 1
ATOM 601 C C . LEU A 1 79 ? -16.233 3.825 15.403 1.00 87.69 79 LEU A C 1
ATOM 603 O O . LEU A 1 79 ? -17.248 4.524 15.450 1.00 87.69 79 LEU A O 1
ATOM 607 N N . LYS A 1 80 ? -15.590 3.576 14.252 1.00 88.19 80 LYS A N 1
ATOM 608 C CA . LYS A 1 80 ? -16.031 4.091 12.939 1.00 88.19 80 LYS A CA 1
ATOM 609 C C . LYS A 1 80 ? -17.467 3.686 12.613 1.00 88.19 80 LYS A C 1
ATOM 611 O O . LYS A 1 80 ? -18.282 4.540 12.269 1.00 88.19 80 LYS A O 1
ATOM 616 N N . GLN A 1 81 ? -17.823 2.421 12.836 1.00 85.00 81 GLN A N 1
ATOM 617 C CA . GLN A 1 81 ? -19.181 1.915 12.589 1.00 85.00 81 GLN A CA 1
ATOM 618 C C . GLN A 1 81 ? -20.240 2.560 13.490 1.00 85.00 81 GLN A C 1
ATOM 620 O O . GLN A 1 81 ? -21.394 2.719 13.097 1.00 85.00 81 GLN A O 1
ATOM 625 N N . GLN A 1 82 ? -19.843 2.974 14.693 1.00 88.50 82 GLN A N 1
ATOM 626 C CA . GLN A 1 82 ? -20.685 3.737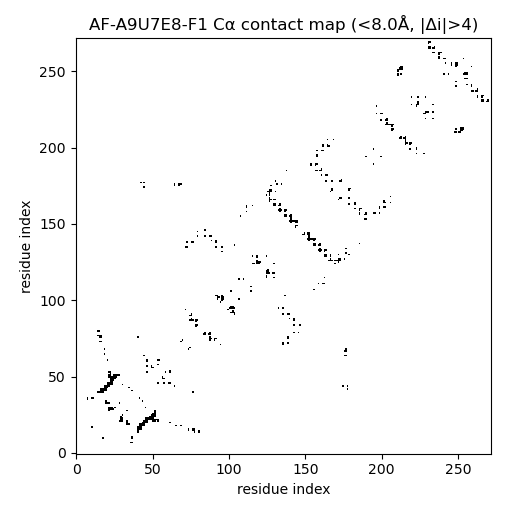 15.617 1.00 88.50 82 GLN A CA 1
ATOM 627 C C . GLN A 1 82 ? -20.688 5.246 15.320 1.00 88.50 82 GLN A C 1
ATOM 629 O O . GLN A 1 82 ? -21.306 5.999 16.071 1.00 88.50 82 GLN A O 1
ATOM 634 N N . LYS A 1 83 ? -19.999 5.697 14.261 1.00 89.19 83 LYS A N 1
ATOM 635 C CA . LYS A 1 83 ? -19.753 7.111 13.925 1.00 89.19 83 LYS A CA 1
ATOM 636 C C . LYS A 1 83 ? -19.050 7.900 15.037 1.00 89.19 83 LYS A C 1
ATOM 638 O O . LYS A 1 83 ? -19.158 9.121 15.118 1.00 89.19 83 LYS A O 1
ATOM 643 N N . LYS A 1 84 ? -18.311 7.197 15.897 1.00 93.12 84 LYS A N 1
ATOM 644 C CA . LYS A 1 84 ? -17.501 7.748 16.990 1.00 93.12 84 LYS A CA 1
ATOM 645 C C . LYS A 1 84 ? -16.116 8.127 16.475 1.00 93.12 84 LYS A C 1
ATOM 647 O O . LYS A 1 84 ? -15.107 7.528 16.840 1.00 93.12 84 LYS A O 1
ATOM 652 N N . TYR A 1 85 ? -16.083 9.066 15.530 1.00 95.31 85 TYR A N 1
ATOM 653 C CA . TYR A 1 85 ? -14.868 9.397 14.781 1.00 95.31 85 TYR A CA 1
ATOM 654 C C . TYR A 1 85 ? -13.787 10.030 15.660 1.00 95.31 85 TYR A C 1
ATOM 656 O O . TYR A 1 85 ? -12.615 9.699 15.515 1.00 95.31 85 TYR A O 1
ATOM 664 N N . ALA A 1 86 ? -14.171 10.885 16.612 1.00 95.06 86 ALA A N 1
ATOM 665 C CA . ALA A 1 86 ? -13.224 11.493 17.544 1.00 95.06 86 ALA A CA 1
ATOM 666 C C . ALA A 1 86 ? -12.548 10.434 18.427 1.00 95.06 86 ALA A C 1
ATOM 668 O O . ALA A 1 86 ? -11.329 10.456 18.592 1.00 95.06 86 ALA A O 1
ATOM 669 N N . GLU A 1 87 ? -13.316 9.472 18.945 1.00 94.38 87 GLU A N 1
ATOM 670 C CA . GLU A 1 87 ? -12.757 8.353 19.700 1.00 94.38 87 GLU A CA 1
ATOM 671 C C . GLU A 1 87 ? -11.907 7.430 18.820 1.00 94.38 87 GLU A C 1
ATOM 673 O O . GLU A 1 87 ? -10.891 6.929 19.289 1.00 94.38 87 GLU A O 1
ATOM 678 N N . ALA A 1 88 ? -12.281 7.219 17.553 1.00 94.06 88 ALA A N 1
ATOM 679 C CA . ALA A 1 88 ? -11.484 6.428 16.615 1.00 94.06 88 ALA A CA 1
ATOM 680 C C . ALA A 1 88 ? -10.115 7.076 16.348 1.00 94.06 88 ALA A C 1
ATOM 682 O O . ALA A 1 88 ? -9.097 6.395 16.418 1.00 94.06 88 ALA A O 1
ATOM 683 N N . LEU A 1 89 ? -10.076 8.393 16.104 1.00 95.25 89 LEU A N 1
ATOM 684 C CA . LEU A 1 89 ? -8.823 9.140 15.938 1.00 95.25 89 LEU A CA 1
ATOM 685 C C . LEU A 1 89 ? -7.974 9.117 17.214 1.00 95.25 89 LEU A C 1
ATOM 687 O O . LEU A 1 89 ? -6.758 8.962 17.135 1.00 95.25 89 LEU A O 1
ATOM 691 N N . TRP A 1 90 ? -8.605 9.239 18.386 1.00 94.44 90 TRP A N 1
ATOM 692 C CA . TRP A 1 90 ? -7.903 9.135 19.666 1.00 94.44 90 TRP A CA 1
ATOM 693 C C . TRP A 1 90 ? -7.297 7.746 19.875 1.00 94.44 90 TRP A C 1
ATOM 695 O O . TRP A 1 90 ? -6.158 7.638 20.319 1.00 94.44 90 TRP A O 1
ATOM 705 N N . GLU A 1 91 ? -8.022 6.690 19.507 1.00 93.62 91 GLU A N 1
ATOM 706 C CA . GLU A 1 91 ? -7.517 5.321 19.596 1.00 93.62 91 GLU A CA 1
ATOM 707 C C . GLU A 1 91 ? -6.309 5.093 18.684 1.00 93.62 91 GLU A C 1
ATOM 709 O O . GLU A 1 91 ? -5.330 4.484 19.105 1.00 93.62 91 GLU A O 1
ATOM 714 N N . ILE A 1 92 ? -6.344 5.614 17.453 1.00 93.88 92 ILE A N 1
ATOM 715 C CA . ILE A 1 92 ? -5.198 5.552 16.535 1.00 93.88 92 ILE A CA 1
ATOM 716 C C . ILE A 1 92 ? -3.980 6.254 17.153 1.00 93.88 92 ILE A C 1
ATOM 718 O O . ILE A 1 92 ? -2.869 5.726 17.096 1.00 93.88 92 ILE A O 1
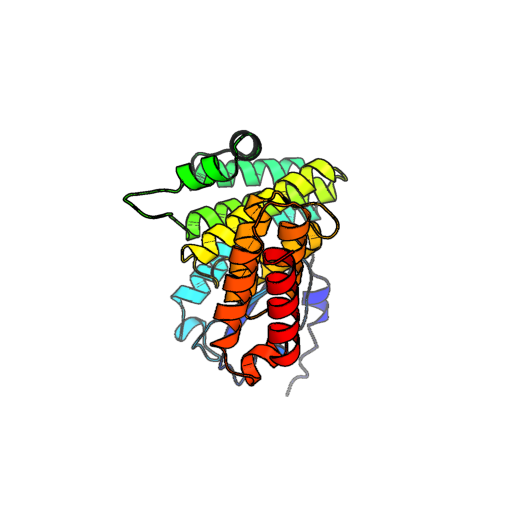ATOM 722 N N . ASP A 1 93 ? -4.174 7.424 17.767 1.00 94.06 93 ASP A N 1
ATOM 723 C CA . ASP A 1 93 ? -3.096 8.168 18.428 1.00 94.06 93 ASP A CA 1
ATOM 724 C C . ASP A 1 93 ? -2.514 7.401 19.630 1.00 94.06 93 ASP A C 1
ATOM 726 O O . ASP A 1 93 ? -1.295 7.338 19.799 1.00 94.06 93 ASP A O 1
ATOM 730 N N . ASP A 1 94 ? -3.371 6.757 20.427 1.00 92.12 94 ASP A N 1
ATOM 731 C CA . ASP A 1 94 ? -2.969 5.918 21.560 1.00 92.12 94 ASP A CA 1
ATOM 732 C C . ASP A 1 94 ? -2.157 4.691 21.107 1.00 92.12 94 ASP A C 1
ATOM 734 O O . ASP A 1 94 ? -1.102 4.406 21.683 1.00 92.12 94 ASP A O 1
ATOM 738 N N . LEU A 1 95 ? -2.577 4.018 20.029 1.00 90.56 95 LEU A N 1
ATOM 739 C CA . LEU A 1 95 ? -1.841 2.899 19.425 1.00 90.56 95 LEU A CA 1
ATOM 740 C C . LEU A 1 95 ? -0.466 3.337 18.902 1.00 90.56 95 LEU A C 1
ATOM 742 O O . LEU A 1 95 ? 0.544 2.685 19.184 1.00 90.56 95 LEU A O 1
ATOM 746 N N . LEU A 1 96 ? -0.397 4.472 18.198 1.00 91.19 96 LEU A N 1
ATOM 747 C CA . LEU A 1 96 ? 0.868 5.050 17.731 1.00 91.19 96 LEU A CA 1
ATOM 748 C C . LEU A 1 96 ? 1.808 5.391 18.893 1.00 91.19 96 LEU A C 1
ATOM 750 O O . LEU A 1 96 ? 3.013 5.122 18.828 1.00 91.19 96 LEU A O 1
ATOM 754 N N . SER A 1 97 ? 1.266 5.954 19.970 1.00 91.88 97 SER A N 1
ATOM 755 C CA . SER A 1 97 ? 2.045 6.357 21.137 1.00 91.88 97 SER A CA 1
ATOM 756 C C . SER A 1 97 ? 2.590 5.146 21.893 1.00 91.88 97 SER A C 1
ATOM 758 O O . SER A 1 97 ? 3.780 5.101 22.216 1.00 91.88 97 SER A O 1
ATOM 760 N N . LYS A 1 98 ? 1.757 4.130 22.136 1.00 87.88 98 LYS A N 1
ATOM 761 C CA . LYS A 1 98 ? 2.152 2.920 22.872 1.00 87.88 98 LYS A CA 1
ATOM 762 C C . LYS A 1 98 ? 3.186 2.087 22.123 1.00 87.88 98 LYS A C 1
ATOM 764 O O . LYS A 1 98 ? 4.170 1.668 22.732 1.00 87.88 98 LYS A O 1
ATOM 769 N N . ASN A 1 99 ? 2.990 1.891 20.820 1.00 84.50 99 ASN A N 1
ATOM 770 C CA . ASN A 1 99 ? 3.807 0.962 20.036 1.00 84.50 99 ASN A CA 1
ATOM 771 C C . ASN A 1 99 ? 5.052 1.623 19.433 1.00 84.50 99 ASN A C 1
ATOM 773 O O . ASN A 1 99 ? 6.086 0.970 19.292 1.00 84.50 99 ASN A O 1
ATOM 777 N N . PHE A 1 100 ? 4.985 2.921 19.116 1.00 88.19 100 PHE A N 1
ATOM 778 C CA . PHE A 1 100 ? 6.047 3.614 18.375 1.00 88.19 100 PHE A CA 1
ATOM 779 C C . PHE A 1 100 ? 6.536 4.903 19.037 1.00 88.19 100 PHE A C 1
ATOM 781 O O . PHE A 1 100 ? 7.522 5.478 18.581 1.00 88.19 100 PHE A O 1
ATOM 788 N N . ARG A 1 101 ? 5.890 5.361 20.121 1.00 88.94 101 ARG A N 1
ATOM 789 C CA . ARG A 1 101 ? 6.118 6.689 20.728 1.00 88.94 101 ARG A CA 1
ATOM 790 C C . ARG A 1 101 ? 5.874 7.835 19.740 1.00 88.94 101 ARG A C 1
ATOM 792 O O . ARG A 1 101 ? 6.509 8.885 19.830 1.00 88.94 101 ARG A O 1
ATOM 799 N N . LEU A 1 102 ? 4.956 7.618 18.800 1.00 92.00 102 LEU A N 1
ATOM 800 C CA . LEU A 1 102 ? 4.553 8.579 17.776 1.00 92.00 102 LEU A CA 1
ATOM 801 C C . LEU A 1 102 ? 3.127 9.062 18.023 1.00 92.00 102 LEU A C 1
ATOM 803 O O . LEU A 1 102 ? 2.407 8.525 18.854 1.00 92.00 102 LEU A O 1
ATOM 807 N N . ASN A 1 103 ? 2.721 10.085 17.283 1.00 92.81 103 ASN A N 1
ATOM 808 C CA . ASN A 1 103 ? 1.335 10.525 17.215 1.00 92.81 103 ASN A CA 1
ATOM 809 C C . ASN A 1 103 ? 0.981 10.881 15.769 1.00 92.81 103 ASN A C 1
ATOM 811 O O . ASN A 1 103 ? 1.860 11.134 14.935 1.00 92.81 103 ASN A O 1
ATOM 815 N N . THR A 1 104 ? -0.315 10.912 15.487 1.00 92.19 104 THR A N 1
ATOM 816 C CA . THR A 1 104 ? -0.888 11.207 14.167 1.00 92.19 104 THR A CA 1
ATOM 817 C C . THR A 1 104 ? -0.409 12.553 13.625 1.00 92.19 104 THR A C 1
ATOM 819 O O . THR A 1 104 ? -0.054 12.666 12.453 1.00 92.19 104 THR A O 1
ATOM 822 N N . ARG A 1 105 ? -0.323 13.584 14.473 1.00 93.38 105 ARG A N 1
ATOM 823 C CA . ARG A 1 105 ? 0.138 14.927 14.080 1.00 93.38 105 ARG A CA 1
ATOM 824 C C . ARG A 1 105 ? 1.568 14.903 13.539 1.00 93.38 105 ARG A C 1
ATOM 826 O O . ARG A 1 105 ? 1.825 15.502 12.497 1.00 93.38 105 ARG A O 1
ATOM 833 N N . LEU A 1 106 ? 2.479 14.211 14.224 1.00 92.75 106 LEU A N 1
ATOM 834 C CA . LEU A 1 106 ? 3.870 14.080 13.794 1.00 92.75 106 LEU A CA 1
ATOM 835 C C . LEU A 1 106 ? 3.949 13.341 12.453 1.00 92.75 106 LEU A C 1
ATOM 837 O O . LEU A 1 106 ? 4.487 13.896 11.496 1.00 92.75 106 LEU A O 1
ATOM 841 N N . LEU A 1 107 ? 3.339 12.155 12.344 1.00 93.81 107 LEU A N 1
ATOM 842 C CA . LEU A 1 107 ? 3.334 11.370 11.100 1.00 93.81 107 LEU A CA 1
ATOM 843 C C . LEU A 1 107 ? 2.758 12.148 9.909 1.00 93.81 107 LEU A C 1
ATOM 845 O O . LEU A 1 107 ? 3.291 12.111 8.798 1.00 93.81 107 LEU A O 1
ATOM 849 N N . ASN A 1 108 ? 1.681 12.900 10.125 1.00 93.00 108 ASN A N 1
ATOM 850 C CA . ASN A 1 108 ? 1.067 13.680 9.059 1.00 93.00 108 ASN A CA 1
ATOM 851 C C . ASN A 1 108 ? 1.902 14.911 8.662 1.00 93.00 108 ASN A C 1
ATOM 853 O O . ASN A 1 108 ? 1.826 15.317 7.503 1.00 93.00 108 ASN A O 1
ATOM 857 N N . SER A 1 109 ? 2.753 15.438 9.549 1.00 95.00 109 SER A N 1
ATOM 858 C CA . SER A 1 109 ? 3.661 16.557 9.241 1.00 95.00 109 SER A CA 1
ATOM 859 C C . SER A 1 109 ? 4.954 16.156 8.517 1.00 95.00 109 SER A C 1
ATOM 861 O O . SER A 1 109 ? 5.520 16.971 7.795 1.00 95.00 109 SER A O 1
ATOM 863 N N . LEU A 1 110 ? 5.410 14.913 8.691 1.00 96.06 110 LEU A N 1
ATOM 864 C CA . LEU A 1 110 ? 6.670 14.417 8.130 1.00 96.06 110 LEU A CA 1
ATOM 865 C C . LEU A 1 110 ? 6.552 14.001 6.659 1.00 96.06 110 LEU A C 1
ATOM 867 O O . LEU A 1 110 ? 5.464 13.661 6.179 1.00 96.06 110 LEU A O 1
ATOM 871 N N . SER A 1 111 ? 7.677 13.995 5.943 1.00 96.00 111 SER A N 1
ATOM 872 C CA . SER A 1 111 ? 7.766 13.337 4.637 1.00 96.00 111 SER A CA 1
ATOM 873 C C . SER A 1 111 ? 7.742 11.810 4.794 1.00 96.00 111 SER A C 1
ATOM 875 O O . SER A 1 111 ? 7.952 11.282 5.886 1.00 96.00 111 SER A O 1
ATOM 877 N N . VAL A 1 112 ? 7.457 11.078 3.713 1.00 95.44 112 VAL A N 1
ATOM 878 C CA . VAL A 1 112 ? 7.492 9.604 3.753 1.00 95.44 112 VAL A CA 1
ATOM 879 C C . VAL A 1 112 ? 8.908 9.091 4.021 1.00 95.44 112 VAL A C 1
ATOM 881 O O . VAL A 1 112 ? 9.064 8.088 4.705 1.00 95.44 112 VAL A O 1
ATOM 884 N N . GLU A 1 113 ? 9.931 9.814 3.567 1.00 95.31 113 GLU A N 1
ATOM 885 C CA . GLU A 1 113 ? 11.337 9.517 3.828 1.00 95.31 113 GLU A CA 1
ATOM 886 C C . GLU A 1 113 ? 11.688 9.695 5.298 1.00 95.31 113 GLU A C 1
ATOM 888 O O . GLU A 1 113 ? 12.266 8.787 5.884 1.00 95.31 113 GLU A O 1
ATOM 893 N N . ASP A 1 114 ? 11.278 10.811 5.910 1.00 96.25 114 ASP A N 1
ATOM 894 C CA . ASP A 1 114 ? 11.528 11.042 7.334 1.00 96.25 114 ASP A CA 1
ATOM 895 C C . ASP A 1 114 ? 10.842 9.966 8.181 1.00 96.25 114 ASP A C 1
ATOM 897 O O . ASP A 1 114 ? 11.430 9.470 9.138 1.00 96.25 114 ASP A O 1
ATOM 901 N N . ILE A 1 115 ? 9.618 9.555 7.814 1.00 95.62 115 ILE A N 1
ATOM 902 C CA . ILE A 1 115 ? 8.936 8.439 8.483 1.00 95.62 115 ILE A CA 1
ATOM 903 C C . ILE A 1 115 ? 9.756 7.156 8.326 1.00 95.62 115 ILE A C 1
ATOM 905 O O . ILE A 1 115 ? 10.024 6.498 9.325 1.00 95.62 115 ILE A O 1
ATOM 909 N N . ILE A 1 116 ? 10.176 6.800 7.109 1.00 95.81 116 ILE A N 1
ATOM 910 C CA . ILE A 1 116 ? 10.992 5.601 6.854 1.00 95.81 116 ILE A CA 1
ATOM 911 C C . ILE A 1 116 ? 12.290 5.631 7.671 1.00 95.81 116 ILE A C 1
ATOM 913 O O . ILE A 1 116 ? 12.666 4.618 8.263 1.00 95.81 116 ILE A O 1
ATOM 917 N N . ASP A 1 117 ? 12.956 6.781 7.743 1.00 94.56 117 ASP A N 1
ATOM 918 C CA . ASP A 1 117 ? 14.220 6.947 8.459 1.00 94.56 117 ASP A CA 1
ATOM 919 C C . ASP A 1 117 ? 14.066 6.743 9.971 1.00 94.56 117 ASP A C 1
ATOM 921 O O . ASP A 1 117 ? 14.969 6.195 10.605 1.00 94.56 117 ASP A O 1
ATOM 925 N N . MET A 1 118 ? 12.903 7.065 10.547 1.00 93.12 118 MET A N 1
ATOM 926 C CA . MET A 1 118 ? 12.594 6.744 11.948 1.00 93.12 118 MET A CA 1
ATOM 927 C C . MET A 1 118 ? 12.529 5.235 12.231 1.00 93.12 118 MET A C 1
ATOM 929 O O . MET A 1 118 ? 12.689 4.831 13.382 1.00 93.12 118 MET A O 1
ATOM 933 N N . PHE A 1 119 ? 12.319 4.407 11.202 1.00 93.19 119 PHE A N 1
ATOM 934 C CA . PHE A 1 119 ? 12.282 2.941 11.287 1.00 93.19 119 PHE A CA 1
ATOM 935 C C . PHE A 1 119 ? 13.558 2.272 10.758 1.00 93.19 119 PHE A C 1
ATOM 937 O O . PHE A 1 119 ? 13.600 1.048 10.617 1.00 93.19 119 PHE A O 1
ATOM 944 N N . ARG A 1 120 ? 14.620 3.037 10.470 1.00 91.69 120 ARG A N 1
ATOM 945 C CA . ARG A 1 120 ? 15.935 2.477 10.132 1.00 91.69 120 ARG A CA 1
ATOM 946 C C . ARG A 1 120 ? 16.715 2.131 11.398 1.00 91.69 120 ARG A C 1
ATOM 948 O O . ARG A 1 120 ? 16.996 2.997 12.223 1.00 91.69 120 ARG A O 1
ATOM 955 N N . LEU A 1 121 ? 17.156 0.879 11.511 1.00 81.00 121 LEU A N 1
ATOM 956 C CA . LEU A 1 121 ? 18.026 0.406 12.588 1.00 81.00 121 LEU A CA 1
ATOM 957 C C . LEU A 1 121 ? 19.176 -0.431 12.012 1.00 81.00 121 LEU A C 1
ATOM 959 O O . LEU A 1 121 ? 18.957 -1.329 11.204 1.00 81.00 121 LEU A O 1
ATOM 963 N N . SER A 1 122 ? 20.411 -0.155 12.444 1.00 67.44 122 SER A N 1
ATOM 964 C CA . SER A 1 122 ? 21.596 -1.005 12.208 1.00 67.44 122 SER A CA 1
ATOM 965 C C . SER A 1 122 ? 21.784 -1.517 10.767 1.00 67.44 122 SER A C 1
ATOM 967 O O . SER A 1 122 ? 22.195 -2.656 10.562 1.00 67.44 122 SER A O 1
ATOM 969 N N . GLY A 1 123 ? 21.508 -0.677 9.764 1.00 71.19 123 GLY A N 1
ATOM 970 C CA . GLY A 1 123 ? 21.730 -0.996 8.347 1.00 71.19 123 GLY A CA 1
ATOM 971 C C . GLY A 1 123 ? 20.529 -1.583 7.593 1.00 71.19 123 GLY A C 1
ATOM 972 O O . GLY A 1 123 ? 20.667 -1.862 6.406 1.00 71.19 123 GLY A O 1
ATOM 973 N N . GLY A 1 124 ? 19.363 -1.724 8.232 1.00 82.94 124 GLY A N 1
ATOM 974 C CA . GLY A 1 124 ? 18.112 -2.148 7.593 1.00 82.94 124 GLY A CA 1
ATOM 975 C C . GLY A 1 124 ? 16.903 -1.344 8.077 1.00 82.94 124 GLY A C 1
ATOM 976 O O . GLY A 1 124 ? 17.009 -0.534 8.997 1.00 82.94 124 GLY A O 1
ATOM 977 N N . VAL A 1 125 ? 15.754 -1.546 7.436 1.00 90.69 125 VAL A N 1
ATOM 978 C CA . VAL A 1 125 ? 14.472 -0.953 7.849 1.00 90.69 125 VAL A CA 1
ATOM 979 C C . VAL A 1 125 ? 13.680 -2.010 8.607 1.00 90.69 125 VAL A C 1
ATOM 981 O O . VAL A 1 125 ? 13.601 -3.155 8.167 1.00 90.69 125 VAL A O 1
ATOM 984 N N . GLU A 1 126 ? 13.076 -1.635 9.732 1.00 92.62 126 GLU A N 1
ATOM 985 C CA . GLU A 1 126 ? 12.135 -2.487 10.464 1.00 92.62 126 GLU A CA 1
ATOM 986 C C . GLU A 1 126 ? 10.802 -2.570 9.697 1.00 92.62 126 GLU A C 1
ATOM 988 O O . GLU A 1 126 ? 9.815 -1.921 10.047 1.00 92.62 126 GLU A O 1
ATOM 993 N N . ALA A 1 127 ? 10.794 -3.341 8.606 1.00 93.12 127 ALA A N 1
ATOM 994 C CA . ALA A 1 127 ? 9.737 -3.340 7.597 1.00 93.12 127 ALA A CA 1
ATOM 995 C C . ALA A 1 127 ? 8.342 -3.688 8.163 1.00 93.12 127 ALA A C 1
ATOM 997 O O . ALA A 1 127 ? 7.372 -3.006 7.839 1.00 93.12 127 ALA A O 1
ATOM 998 N N . ASP A 1 128 ? 8.247 -4.646 9.089 1.00 89.44 128 ASP A N 1
ATOM 999 C CA . ASP A 1 128 ? 6.985 -5.018 9.758 1.00 89.44 128 ASP A CA 1
ATOM 1000 C C . ASP A 1 128 ? 6.415 -3.875 10.621 1.00 89.44 128 ASP A C 1
ATOM 1002 O O . ASP A 1 128 ? 5.207 -3.617 10.654 1.00 89.44 128 ASP A O 1
ATOM 1006 N N . LYS A 1 129 ? 7.286 -3.112 11.296 1.00 91.00 129 LYS A N 1
ATOM 1007 C CA . LYS A 1 129 ? 6.864 -1.925 12.056 1.00 91.00 129 LYS A CA 1
ATOM 1008 C C . LYS A 1 129 ? 6.400 -0.812 11.124 1.00 91.00 129 LYS A C 1
ATOM 1010 O O . LYS A 1 129 ? 5.386 -0.169 11.395 1.00 91.00 129 LYS A O 1
ATOM 1015 N N . LEU A 1 130 ? 7.104 -0.613 10.011 1.00 94.50 130 LEU A N 1
ATOM 1016 C CA . LEU A 1 130 ? 6.723 0.370 9.000 1.00 94.50 130 LEU A CA 1
ATOM 1017 C C . LEU A 1 130 ? 5.354 0.041 8.388 1.00 94.50 130 LEU A C 1
ATOM 1019 O O . LEU A 1 130 ? 4.501 0.919 8.263 1.00 94.50 130 LEU A O 1
ATOM 1023 N N . GLN A 1 131 ? 5.117 -1.236 8.085 1.00 92.94 131 GLN A N 1
ATOM 1024 C CA . GLN A 1 131 ? 3.825 -1.749 7.638 1.00 92.94 131 GLN A CA 1
ATOM 1025 C C . GLN A 1 131 ? 2.714 -1.484 8.668 1.00 92.94 131 GLN A C 1
ATOM 1027 O O . GLN A 1 131 ? 1.592 -1.122 8.313 1.00 92.94 131 GLN A O 1
ATOM 1032 N N . THR A 1 132 ? 3.024 -1.613 9.956 1.00 91.31 132 THR A N 1
ATOM 1033 C CA . THR A 1 132 ? 2.076 -1.349 11.045 1.00 91.31 132 THR A CA 1
ATOM 1034 C C . THR A 1 132 ? 1.685 0.135 11.117 1.00 91.31 132 THR A C 1
ATOM 1036 O O . THR A 1 132 ? 0.508 0.469 11.269 1.00 91.31 132 THR A O 1
ATOM 1039 N N . VAL A 1 133 ? 2.646 1.047 10.930 1.00 94.31 133 VAL A N 1
ATOM 1040 C CA . VAL A 1 133 ? 2.371 2.490 10.799 1.00 94.31 133 VAL A CA 1
ATOM 1041 C C . VAL A 1 133 ? 1.550 2.797 9.549 1.00 94.31 133 VAL A C 1
ATOM 1043 O O . VAL A 1 133 ? 0.619 3.603 9.613 1.00 94.31 133 VAL A O 1
ATOM 1046 N N . ALA A 1 134 ? 1.846 2.133 8.429 1.00 95.62 134 ALA A N 1
ATOM 1047 C CA . ALA A 1 134 ? 1.058 2.256 7.209 1.00 95.62 134 ALA A CA 1
ATOM 1048 C C . ALA A 1 134 ? -0.411 1.874 7.453 1.00 95.62 134 ALA A C 1
ATOM 1050 O O . ALA A 1 134 ? -1.303 2.614 7.028 1.00 95.62 134 ALA A O 1
ATOM 1051 N N . ARG A 1 135 ? -0.670 0.798 8.214 1.00 93.19 135 ARG A N 1
ATOM 1052 C CA . ARG A 1 135 ? -2.035 0.384 8.574 1.00 93.19 135 ARG A CA 1
ATOM 1053 C C . ARG A 1 135 ? -2.772 1.438 9.387 1.00 93.19 135 ARG A C 1
ATOM 1055 O O . ARG A 1 135 ? -3.919 1.751 9.085 1.00 93.19 135 ARG A O 1
ATOM 1062 N N . LEU A 1 136 ? -2.123 2.00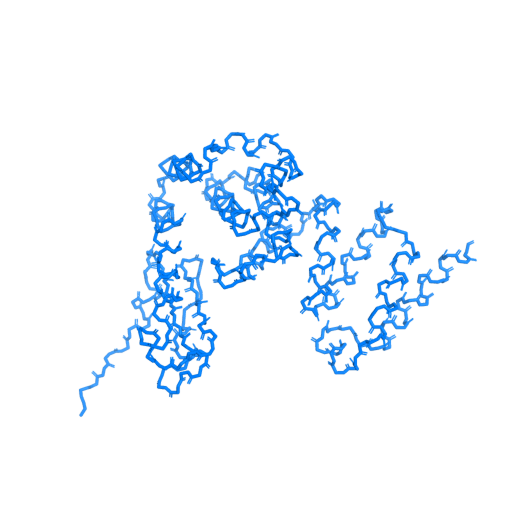4 10.402 1.00 93.50 136 LEU A N 1
ATOM 1063 C CA . LEU A 1 136 ? -2.735 3.031 11.249 1.00 93.50 136 LEU A CA 1
ATOM 1064 C C . LEU A 1 136 ? -3.056 4.307 10.458 1.00 93.50 136 LEU A C 1
ATOM 1066 O O . LEU A 1 136 ? -4.130 4.877 10.637 1.00 93.50 136 LEU A O 1
ATOM 1070 N N . LEU A 1 137 ? -2.182 4.712 9.528 1.00 95.88 137 LEU A N 1
ATOM 1071 C CA . LEU A 1 137 ? -2.455 5.822 8.607 1.00 95.88 137 LEU A CA 1
ATOM 1072 C C . LEU A 1 137 ? -3.608 5.514 7.642 1.00 95.88 137 LEU A C 1
ATOM 1074 O O . LEU A 1 137 ? -4.410 6.403 7.359 1.00 95.88 137 LEU A O 1
ATOM 1078 N N . GLN A 1 138 ? -3.722 4.273 7.155 1.00 95.94 138 GLN A N 1
ATOM 1079 C CA . GLN A 1 138 ? -4.862 3.847 6.336 1.00 95.94 138 GLN A CA 1
ATOM 1080 C C . GLN A 1 138 ? -6.170 3.961 7.126 1.00 95.94 138 GLN A C 1
ATOM 1082 O O . GLN A 1 138 ? -7.137 4.535 6.627 1.00 95.94 138 GLN A O 1
ATOM 1087 N N . GLU A 1 139 ? -6.203 3.469 8.367 1.00 93.88 139 GLU A N 1
ATOM 1088 C CA . GLU A 1 139 ? -7.394 3.585 9.212 1.00 93.88 139 GLU A CA 1
ATOM 1089 C C . GLU A 1 139 ? -7.742 5.044 9.511 1.00 93.88 139 GLU A C 1
ATOM 1091 O O . GLU A 1 139 ? -8.913 5.415 9.410 1.00 93.88 139 GLU A O 1
ATOM 1096 N N . GLU A 1 140 ? -6.742 5.886 9.795 1.00 96.06 140 GLU A N 1
ATOM 1097 C CA . GLU A 1 140 ? -6.926 7.327 9.998 1.00 96.06 140 GLU A CA 1
ATOM 1098 C C . GLU A 1 140 ? -7.541 7.976 8.750 1.00 96.06 140 GLU A C 1
ATOM 1100 O O . GLU A 1 140 ? -8.526 8.707 8.852 1.00 96.06 140 GLU A O 1
ATOM 1105 N N . GLY A 1 141 ? -7.020 7.655 7.560 1.00 97.00 141 GLY A N 1
ATOM 1106 C CA . GLY A 1 141 ? -7.579 8.108 6.286 1.00 97.00 141 GLY A CA 1
ATOM 1107 C C . GLY A 1 141 ? -9.030 7.665 6.099 1.00 97.00 141 GLY A C 1
ATOM 1108 O O . GLY A 1 141 ? -9.878 8.466 5.712 1.00 97.00 141 GLY A O 1
ATOM 1109 N N . GLY A 1 142 ? -9.345 6.423 6.472 1.00 95.88 142 GLY A N 1
ATOM 1110 C CA . GLY A 1 142 ? -10.710 5.906 6.464 1.00 95.88 142 GLY A CA 1
ATOM 1111 C C . GLY A 1 142 ? -11.649 6.657 7.413 1.00 95.88 142 GLY A C 1
ATOM 1112 O O . GLY A 1 142 ? -12.802 6.878 7.060 1.00 95.88 142 GLY A O 1
ATOM 1113 N N . VAL A 1 143 ? -11.177 7.089 8.589 1.00 96.19 143 VAL A N 1
ATOM 1114 C CA . VAL A 1 143 ? -11.978 7.928 9.501 1.00 96.19 143 VAL A CA 1
ATOM 1115 C C . VAL A 1 143 ? -12.309 9.274 8.852 1.00 96.19 143 VAL A C 1
ATOM 1117 O O . VAL A 1 143 ? -13.472 9.671 8.839 1.00 96.19 143 VAL A O 1
ATOM 1120 N N . TYR A 1 144 ? -11.321 9.959 8.268 1.00 97.75 144 TYR A N 1
ATOM 1121 C CA . TYR A 1 144 ? -11.559 11.237 7.584 1.00 97.75 144 TYR A CA 1
ATOM 1122 C C . TYR A 1 144 ? -12.473 11.087 6.364 1.00 97.75 144 TYR A C 1
ATOM 1124 O O . TYR A 1 144 ? -13.340 11.932 6.142 1.00 97.75 144 TYR A O 1
ATOM 1132 N N . LYS A 1 145 ? -12.346 9.984 5.617 1.00 96.56 145 LYS A N 1
ATOM 1133 C CA . LYS A 1 145 ? -13.249 9.661 4.506 1.00 96.56 145 LYS A CA 1
ATOM 1134 C C . LYS A 1 145 ? -14.697 9.561 4.988 1.00 96.56 145 LYS A C 1
ATOM 1136 O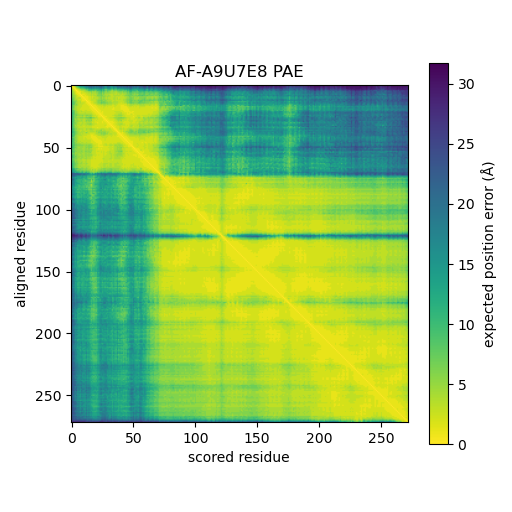 O . LYS A 1 145 ? -15.574 10.187 4.398 1.00 96.56 145 LYS A O 1
ATOM 1141 N N . ASP A 1 146 ? -14.938 8.848 6.088 1.00 95.31 146 ASP A N 1
ATOM 1142 C CA . ASP A 1 146 ? -16.276 8.696 6.676 1.00 95.31 146 ASP A CA 1
ATOM 1143 C C . ASP A 1 146 ? -16.840 10.021 7.226 1.00 95.31 146 ASP A C 1
ATOM 1145 O O . ASP A 1 146 ? -18.057 10.219 7.250 1.00 95.31 146 ASP A O 1
ATOM 1149 N N . MET A 1 147 ? -15.966 10.947 7.636 1.00 96.56 147 MET A N 1
ATOM 1150 C CA . MET A 1 147 ? -16.326 12.312 8.043 1.00 96.56 147 MET A CA 1
ATOM 1151 C C . MET A 1 147 ? -16.631 13.246 6.858 1.00 96.56 147 MET A C 1
ATOM 1153 O O . MET A 1 147 ? -17.124 14.351 7.076 1.00 96.56 147 MET A O 1
ATOM 1157 N N . GLY A 1 148 ? -16.366 12.822 5.617 1.00 96.56 148 GLY A N 1
ATOM 1158 C CA . GLY A 1 148 ? -16.509 13.647 4.412 1.00 96.56 148 GLY A CA 1
ATOM 1159 C C . GLY A 1 148 ? -15.302 14.545 4.110 1.00 96.56 148 GLY A C 1
ATOM 1160 O O . GLY A 1 148 ? -15.365 15.366 3.198 1.00 96.56 148 GLY A O 1
ATOM 1161 N N . GLU A 1 149 ? -14.194 14.375 4.830 1.00 97.56 149 GLU A N 1
ATOM 1162 C CA . GLU A 1 149 ? -12.956 15.149 4.685 1.00 97.56 149 GLU A CA 1
ATOM 1163 C C . GLU A 1 149 ? -12.030 14.481 3.653 1.00 97.56 149 GLU A C 1
ATOM 1165 O O . GLU A 1 149 ? -10.997 13.889 3.982 1.00 97.56 149 GLU A O 1
ATOM 1170 N N . ALA A 1 150 ? -12.426 14.534 2.377 1.00 95.19 150 ALA A N 1
ATOM 1171 C CA . ALA A 1 150 ? -11.775 13.789 1.294 1.00 95.19 150 ALA A CA 1
ATOM 1172 C C . ALA A 1 150 ? -10.279 14.120 1.126 1.00 95.19 150 ALA A C 1
ATOM 1174 O O . ALA A 1 150 ? -9.469 13.220 0.905 1.00 95.19 150 ALA A O 1
ATOM 1175 N N . ASP A 1 151 ? -9.893 15.388 1.285 1.00 96.06 151 ASP A N 1
ATOM 1176 C CA . ASP A 1 151 ? -8.496 15.813 1.151 1.00 96.06 151 ASP A CA 1
ATOM 1177 C C . ASP A 1 151 ? -7.613 15.277 2.290 1.00 96.06 151 ASP A C 1
ATOM 1179 O O . ASP A 1 151 ? -6.460 14.896 2.066 1.00 96.06 151 ASP A O 1
ATOM 1183 N N . GLU A 1 152 ? -8.141 15.229 3.518 1.00 97.19 152 GLU A N 1
ATOM 1184 C CA . GLU A 1 152 ? -7.442 14.644 4.669 1.00 97.19 152 GLU A CA 1
ATOM 1185 C C . GLU A 1 152 ? -7.278 13.130 4.504 1.00 97.19 152 GLU A C 1
ATOM 1187 O O . GLU A 1 152 ? -6.207 12.591 4.810 1.00 97.19 152 GLU A O 1
ATOM 1192 N N . ALA A 1 153 ? -8.312 12.460 3.990 1.00 97.69 153 ALA A N 1
ATOM 1193 C CA . ALA A 1 153 ? -8.287 11.034 3.690 1.00 97.69 153 ALA A CA 1
ATOM 1194 C C . ALA A 1 153 ? -7.246 10.706 2.614 1.00 97.69 153 ALA A C 1
ATOM 1196 O O . ALA A 1 153 ? -6.365 9.872 2.830 1.00 97.69 153 ALA A O 1
ATOM 1197 N N . LEU A 1 154 ? -7.284 11.424 1.488 1.00 97.75 154 LEU A N 1
ATOM 1198 C CA . LEU A 1 154 ? -6.412 11.180 0.343 1.00 97.75 154 LEU A CA 1
ATOM 1199 C C . LEU A 1 154 ? -4.929 11.311 0.708 1.00 97.75 154 LEU A C 1
ATOM 1201 O O . LEU A 1 154 ? -4.123 10.455 0.340 1.00 97.75 154 LEU A O 1
ATOM 1205 N N . ARG A 1 155 ? -4.553 12.344 1.476 1.00 96.38 155 ARG A N 1
ATOM 1206 C CA . ARG A 1 155 ? -3.158 12.524 1.920 1.00 96.38 155 ARG A CA 1
ATOM 1207 C C . ARG A 1 155 ? -2.657 11.347 2.755 1.00 96.38 155 ARG A C 1
ATOM 1209 O O . ARG A 1 155 ? -1.507 10.935 2.602 1.00 96.38 155 ARG A O 1
ATOM 1216 N N . ARG A 1 156 ? -3.514 10.792 3.614 1.00 97.88 156 ARG A N 1
ATOM 1217 C CA . ARG A 1 156 ? -3.193 9.631 4.457 1.00 97.88 156 ARG A CA 1
ATOM 1218 C C . ARG A 1 156 ? -3.120 8.347 3.650 1.00 97.88 156 ARG A C 1
ATOM 1220 O O . ARG A 1 156 ? -2.176 7.587 3.844 1.00 97.88 156 ARG A O 1
ATOM 1227 N N . PHE A 1 157 ? -4.027 8.148 2.696 1.00 98.31 157 PHE A N 1
ATOM 1228 C CA . PHE A 1 157 ? -3.977 7.003 1.788 1.00 98.31 157 PHE A CA 1
ATOM 1229 C C . PHE A 1 157 ? -2.723 7.012 0.914 1.00 98.31 157 PHE A C 1
ATOM 1231 O O . PHE A 1 157 ? -2.043 5.996 0.830 1.00 98.31 157 PHE A O 1
ATOM 1238 N N . MET A 1 158 ? -2.334 8.158 0.346 1.00 98.00 158 MET A N 1
ATOM 1239 C CA . MET A 1 158 ? -1.095 8.261 -0.437 1.00 98.00 158 MET A CA 1
ATOM 1240 C C . MET A 1 158 ? 0.158 7.959 0.397 1.00 98.00 158 MET A C 1
ATOM 1242 O O . MET A 1 158 ? 1.057 7.261 -0.077 1.00 98.00 158 MET A O 1
ATOM 1246 N N . LYS A 1 159 ? 0.227 8.465 1.639 1.00 97.94 159 LYS A N 1
ATOM 1247 C CA . LYS A 1 159 ? 1.325 8.150 2.567 1.00 97.94 159 LYS A CA 1
ATOM 1248 C C . LYS A 1 159 ? 1.330 6.672 2.938 1.00 97.94 159 LYS A C 1
ATOM 1250 O O . LYS A 1 159 ? 2.365 6.027 2.826 1.00 97.94 159 LYS A O 1
ATOM 1255 N N . SER A 1 160 ? 0.182 6.139 3.343 1.00 98.12 160 SER A N 1
ATOM 1256 C CA . SER A 1 160 ? 0.026 4.732 3.704 1.00 98.12 160 SER A CA 1
ATOM 1257 C C . SER A 1 160 ? 0.440 3.811 2.555 1.00 98.12 160 SER A C 1
ATOM 1259 O O . SER A 1 160 ? 1.258 2.919 2.766 1.00 98.12 160 SER A O 1
ATOM 1261 N N . LEU A 1 161 ? -0.010 4.093 1.326 1.00 98.56 161 LEU A N 1
ATOM 1262 C CA . LEU A 1 161 ? 0.371 3.336 0.135 1.00 98.56 161 LEU A CA 1
ATOM 1263 C C . LEU A 1 161 ? 1.889 3.326 -0.048 1.00 98.56 161 LEU A C 1
ATOM 1265 O O . LEU A 1 161 ? 2.478 2.263 -0.212 1.00 98.56 161 LEU A O 1
ATOM 1269 N N . HIS A 1 162 ? 2.539 4.489 0.038 1.00 98.44 162 HIS A N 1
ATOM 1270 C CA . HIS A 1 162 ? 3.996 4.567 -0.061 1.00 98.44 162 HIS A CA 1
ATOM 1271 C C . HIS A 1 162 ? 4.690 3.687 0.986 1.00 98.44 162 HIS A C 1
ATOM 1273 O O . HIS A 1 162 ? 5.599 2.931 0.648 1.00 98.44 162 HIS A O 1
ATOM 1279 N N . LEU A 1 163 ? 4.263 3.773 2.249 1.00 97.94 163 LEU A N 1
ATOM 1280 C CA . LEU A 1 163 ? 4.870 3.017 3.344 1.00 97.94 163 LEU A CA 1
ATOM 1281 C C . LEU A 1 163 ? 4.656 1.507 3.192 1.00 97.94 163 LEU A C 1
ATOM 1283 O O . LEU A 1 163 ? 5.594 0.752 3.425 1.00 97.94 163 LEU A O 1
ATOM 1287 N N . TYR A 1 164 ? 3.473 1.067 2.755 1.00 97.69 164 TYR A N 1
ATOM 1288 C CA . TYR A 1 164 ? 3.205 -0.343 2.466 1.00 97.69 164 TYR A CA 1
ATOM 1289 C C . TYR A 1 164 ? 4.079 -0.882 1.334 1.00 97.69 164 TYR A C 1
ATOM 1291 O O . TYR A 1 164 ? 4.714 -1.923 1.495 1.00 97.69 164 TYR A O 1
ATOM 1299 N N . LEU A 1 165 ? 4.146 -0.163 0.208 1.00 97.88 165 LEU A N 1
ATOM 1300 C CA . LEU A 1 165 ? 4.972 -0.558 -0.933 1.00 97.88 165 LEU A CA 1
ATOM 1301 C C . LEU A 1 165 ? 6.454 -0.621 -0.538 1.00 97.88 165 LEU A C 1
ATOM 1303 O O . LEU A 1 165 ? 7.153 -1.581 -0.859 1.00 97.88 165 LEU A O 1
ATOM 1307 N N . TYR A 1 166 ? 6.933 0.380 0.206 1.00 97.38 166 TYR A N 1
ATOM 1308 C CA . TYR A 1 166 ? 8.309 0.407 0.688 1.00 97.38 166 TYR A CA 1
ATOM 1309 C C . TYR A 1 166 ? 8.592 -0.738 1.671 1.00 97.38 166 TYR A C 1
ATOM 1311 O O . TYR A 1 166 ? 9.623 -1.398 1.552 1.00 97.38 166 TYR A O 1
ATOM 1319 N N . ALA A 1 167 ? 7.685 -1.004 2.614 1.00 96.25 167 ALA A N 1
ATOM 1320 C CA . ALA A 1 167 ? 7.808 -2.108 3.560 1.00 96.25 167 ALA A CA 1
ATOM 1321 C C . ALA A 1 167 ? 7.894 -3.464 2.833 1.00 96.25 167 ALA A C 1
ATOM 1323 O O . ALA A 1 167 ? 8.802 -4.245 3.114 1.00 96.25 167 ALA A O 1
ATOM 1324 N N . ASP A 1 168 ? 7.036 -3.713 1.838 1.00 95.50 168 ASP A N 1
ATOM 1325 C CA . ASP A 1 168 ? 7.065 -4.951 1.044 1.00 95.50 168 ASP A CA 1
ATOM 1326 C C . ASP A 1 168 ? 8.394 -5.155 0.300 1.00 95.50 168 ASP A C 1
ATOM 1328 O O . ASP A 1 168 ? 8.977 -6.244 0.319 1.00 95.50 168 ASP A O 1
ATOM 1332 N N . LEU A 1 169 ? 8.907 -4.101 -0.344 1.00 93.50 169 LEU A N 1
ATOM 1333 C CA . LEU A 1 169 ? 10.189 -4.161 -1.051 1.00 93.50 169 LEU A CA 1
ATOM 1334 C C . LEU A 1 169 ? 11.382 -4.356 -0.103 1.00 93.50 169 LEU A C 1
ATOM 1336 O O . LEU A 1 169 ? 12.425 -4.833 -0.542 1.00 93.50 169 LEU A O 1
ATOM 1340 N N . ASN A 1 170 ? 11.221 -4.036 1.183 1.00 94.38 170 ASN A N 1
ATOM 1341 C CA . ASN A 1 170 ? 12.241 -4.200 2.220 1.00 94.38 170 ASN A CA 1
ATOM 1342 C C . ASN A 1 170 ? 11.982 -5.409 3.137 1.00 94.38 170 ASN A C 1
ATOM 1344 O O . ASN A 1 170 ? 12.569 -5.501 4.214 1.00 94.38 170 ASN A O 1
ATOM 1348 N N . GLY A 1 171 ? 11.153 -6.363 2.696 1.00 91.31 171 GLY A N 1
ATOM 1349 C CA . GLY A 1 171 ? 11.025 -7.673 3.337 1.00 91.31 171 GLY A CA 1
ATOM 1350 C C . GLY A 1 171 ? 10.000 -7.754 4.464 1.00 91.31 171 GLY A C 1
ATOM 1351 O O . GLY A 1 171 ? 10.117 -8.649 5.298 1.00 91.31 171 GLY A O 1
ATOM 1352 N N . ALA A 1 172 ? 9.009 -6.858 4.496 1.00 90.50 172 ALA A N 1
ATOM 1353 C CA . ALA A 1 172 ? 7.884 -6.995 5.415 1.00 90.50 172 ALA A CA 1
ATOM 1354 C C . ALA A 1 172 ? 7.127 -8.312 5.192 1.00 90.50 172 ALA A C 1
ATOM 1356 O O . ALA A 1 172 ? 6.978 -8.793 4.060 1.00 90.50 172 ALA A O 1
ATOM 1357 N N . GLN A 1 173 ? 6.625 -8.897 6.276 1.00 85.69 173 GLN A N 1
ATOM 1358 C CA . GLN A 1 173 ? 5.874 -10.139 6.218 1.00 85.69 173 GLN A CA 1
ATOM 1359 C C . GLN A 1 173 ? 4.491 -9.905 5.584 1.00 85.69 173 GLN A C 1
ATOM 1361 O O . GLN A 1 173 ? 3.565 -9.433 6.229 1.00 85.69 173 GLN A O 1
ATOM 1366 N N . ARG A 1 174 ? 4.311 -10.314 4.321 1.00 83.06 174 ARG A N 1
ATOM 1367 C CA . ARG A 1 174 ? 3.067 -10.094 3.548 1.00 83.06 174 ARG A CA 1
ATOM 1368 C C . ARG A 1 174 ? 1.789 -10.626 4.202 1.00 83.06 174 ARG A C 1
ATOM 1370 O O . ARG A 1 174 ? 0.724 -10.039 4.026 1.00 83.06 174 ARG A O 1
ATOM 1377 N N . SER A 1 175 ? 1.892 -11.737 4.934 1.00 74.94 175 SER A N 1
ATOM 1378 C CA . SER A 1 175 ? 0.768 -12.333 5.665 1.00 74.94 175 SER A CA 1
ATOM 1379 C C . SER A 1 175 ? 0.376 -11.527 6.904 1.00 74.94 175 SER A C 1
ATOM 1381 O O . SER A 1 175 ? -0.778 -11.588 7.322 1.00 74.94 175 SER A O 1
ATOM 1383 N N . MET A 1 176 ? 1.317 -10.771 7.483 1.00 73.31 176 MET A N 1
ATOM 1384 C CA . MET A 1 176 ? 1.026 -9.826 8.557 1.00 73.31 176 MET A CA 1
ATOM 1385 C C . MET A 1 176 ? 0.069 -8.777 7.990 1.00 73.31 176 MET A C 1
ATOM 1387 O O . MET A 1 176 ? 0.298 -8.272 6.893 1.00 73.31 176 MET A O 1
ATOM 1391 N N . LEU A 1 177 ? -1.034 -8.486 8.683 1.00 76.94 177 LEU A N 1
ATOM 1392 C CA . LEU A 1 177 ? -2.029 -7.462 8.305 1.00 76.94 177 LEU A CA 1
ATOM 1393 C C . LEU A 1 177 ? -2.588 -7.519 6.860 1.00 76.94 177 LEU A C 1
ATOM 1395 O O . LEU A 1 177 ? -3.192 -6.535 6.427 1.00 76.94 177 LEU A O 1
ATOM 1399 N N . GLN A 1 178 ? -2.405 -8.625 6.128 1.00 81.50 178 GLN A N 1
ATOM 1400 C CA . GLN A 1 178 ? -2.814 -8.782 4.722 1.00 81.50 178 GLN A CA 1
ATOM 1401 C C . GLN A 1 178 ? -2.301 -7.655 3.821 1.00 81.50 178 GLN A C 1
ATOM 1403 O O . GLN A 1 178 ? -3.081 -6.937 3.193 1.00 81.50 178 GLN A O 1
ATOM 1408 N N . LEU A 1 179 ? -0.977 -7.475 3.782 1.00 87.25 179 LEU A N 1
ATOM 1409 C CA . LEU A 1 179 ? -0.340 -6.354 3.085 1.00 87.25 179 LEU A CA 1
ATOM 1410 C C . LEU A 1 179 ? -0.858 -6.179 1.652 1.00 87.25 179 LEU A C 1
ATOM 1412 O O . LEU A 1 179 ? -1.169 -5.060 1.254 1.00 87.25 179 LEU A O 1
ATOM 1416 N N . GLN A 1 180 ? -0.956 -7.270 0.887 1.00 87.62 180 GLN A N 1
ATOM 1417 C CA . GLN A 1 180 ? -1.358 -7.224 -0.523 1.00 87.62 180 GLN A CA 1
ATOM 1418 C C . GLN A 1 180 ? -2.782 -6.680 -0.696 1.00 87.62 180 GLN A C 1
ATOM 1420 O O . GLN A 1 180 ? -2.987 -5.769 -1.499 1.00 87.62 180 GLN A O 1
ATOM 1425 N N . ASP A 1 181 ? -3.732 -7.146 0.116 1.00 86.38 181 ASP A N 1
ATOM 1426 C CA . ASP A 1 181 ? -5.114 -6.657 0.086 1.00 86.38 181 ASP A CA 1
ATOM 1427 C C . ASP A 1 181 ? -5.177 -5.175 0.464 1.00 86.38 181 ASP A C 1
ATOM 1429 O O . ASP A 1 181 ? -5.895 -4.396 -0.160 1.00 86.38 181 ASP A O 1
ATOM 1433 N N . ARG A 1 182 ? -4.370 -4.744 1.445 1.00 92.44 182 ARG A N 1
ATOM 1434 C CA . ARG A 1 182 ? -4.309 -3.327 1.834 1.00 92.44 182 ARG A CA 1
ATOM 1435 C C . ARG A 1 182 ? -3.735 -2.439 0.743 1.00 92.44 182 ARG A C 1
ATOM 1437 O O . ARG A 1 182 ? -4.245 -1.342 0.526 1.00 92.44 182 ARG A O 1
ATOM 1444 N N . VAL A 1 183 ? -2.705 -2.902 0.038 1.00 96.19 183 VAL A N 1
ATOM 1445 C CA . VAL A 1 183 ? -2.158 -2.186 -1.119 1.00 96.19 183 VAL A CA 1
ATOM 1446 C C . VAL A 1 183 ? -3.208 -2.075 -2.224 1.00 96.19 183 VAL A C 1
ATOM 1448 O O . VAL A 1 183 ? -3.371 -0.989 -2.777 1.00 96.19 183 VAL A O 1
ATOM 1451 N N . ALA A 1 184 ? -3.945 -3.150 -2.517 1.00 94.62 184 ALA A N 1
ATOM 1452 C CA . ALA A 1 184 ? -5.012 -3.133 -3.515 1.00 94.62 184 ALA A CA 1
ATOM 1453 C C . ALA A 1 184 ? -6.126 -2.134 -3.153 1.00 94.62 184 ALA A C 1
ATOM 1455 O O . ALA A 1 184 ? -6.466 -1.278 -3.969 1.00 94.62 184 ALA A O 1
ATOM 1456 N N . GLU A 1 185 ? -6.616 -2.162 -1.911 1.00 95.19 185 GLU A N 1
ATOM 1457 C CA . GLU A 1 185 ? -7.603 -1.195 -1.412 1.00 95.19 185 GLU A CA 1
ATOM 1458 C C . GLU A 1 185 ? -7.100 0.250 -1.535 1.00 95.19 185 GLU A C 1
ATOM 1460 O O . GLU A 1 185 ? -7.808 1.125 -2.027 1.00 95.19 185 GLU A O 1
ATOM 1465 N N . LEU A 1 186 ? -5.858 0.516 -1.122 1.00 97.94 186 LEU A N 1
ATOM 1466 C CA . LEU A 1 186 ? -5.275 1.855 -1.195 1.00 97.94 186 LEU A CA 1
ATOM 1467 C C . LEU A 1 186 ? -5.089 2.336 -2.634 1.00 97.94 186 LEU A C 1
ATOM 1469 O O . LEU A 1 186 ? -5.303 3.519 -2.893 1.00 97.94 186 LEU A O 1
ATOM 1473 N N . LYS A 1 187 ? -4.708 1.450 -3.564 1.00 97.12 187 LYS A N 1
ATOM 1474 C CA . LYS A 1 187 ? -4.632 1.768 -4.999 1.00 97.12 187 LYS A CA 1
ATOM 1475 C C . LYS A 1 187 ? -5.989 2.218 -5.537 1.00 97.12 187 LYS A C 1
ATOM 1477 O O . LYS A 1 187 ? -6.033 3.180 -6.303 1.00 97.12 187 LYS A O 1
ATOM 1482 N N . ASP A 1 188 ? -7.069 1.568 -5.115 1.00 96.38 188 ASP A N 1
ATOM 1483 C CA . ASP A 1 188 ? -8.428 1.961 -5.486 1.00 96.38 188 ASP A CA 1
ATOM 1484 C C . ASP A 1 188 ? -8.833 3.300 -4.855 1.00 96.38 188 ASP A C 1
ATOM 1486 O O . ASP A 1 188 ? -9.386 4.156 -5.546 1.00 96.38 188 ASP A O 1
ATOM 1490 N N . GLU A 1 189 ? -8.493 3.535 -3.585 1.00 97.00 189 GLU A N 1
ATOM 1491 C CA . GLU A 1 189 ? -8.786 4.798 -2.888 1.00 97.00 189 GLU A CA 1
ATOM 1492 C C . GLU A 1 189 ? -8.076 6.015 -3.503 1.00 97.00 189 GLU A C 1
ATOM 1494 O O . GLU A 1 189 ? -8.624 7.117 -3.527 1.00 97.00 189 GLU A O 1
ATOM 1499 N N . VAL A 1 190 ? -6.855 5.838 -4.014 1.00 96.88 190 VAL A N 1
ATOM 1500 C CA . VAL A 1 190 ? -6.074 6.920 -4.646 1.00 96.88 190 VAL A CA 1
ATOM 1501 C C . VAL A 1 190 ? -6.255 6.985 -6.165 1.00 96.88 190 VAL A C 1
ATOM 1503 O O . VAL A 1 190 ? -5.649 7.835 -6.827 1.00 96.88 190 VAL A O 1
ATOM 1506 N N . LYS A 1 191 ? -7.077 6.105 -6.743 1.00 93.81 191 LYS A N 1
ATOM 1507 C CA . LYS A 1 191 ? -7.291 6.024 -8.188 1.00 93.81 191 LYS A CA 1
ATOM 1508 C C . LYS A 1 191 ? -7.850 7.337 -8.734 1.00 93.81 191 LYS A C 1
ATOM 1510 O O . LYS A 1 191 ? -8.771 7.929 -8.183 1.00 93.81 191 LYS A O 1
ATOM 1515 N N . GLY A 1 192 ? -7.296 7.788 -9.858 1.00 91.38 192 GLY A N 1
ATOM 1516 C CA . GLY A 1 192 ? -7.687 9.049 -10.497 1.00 91.38 192 GLY A CA 1
ATOM 1517 C C . GLY A 1 192 ? -7.004 10.291 -9.917 1.00 91.38 192 GLY A C 1
ATOM 1518 O O . GLY A 1 192 ? -7.124 11.367 -10.500 1.00 91.38 192 GLY A O 1
ATOM 1519 N N . TYR A 1 193 ? -6.233 10.150 -8.837 1.00 93.38 193 TYR A N 1
ATOM 1520 C CA . TYR A 1 193 ? -5.383 11.213 -8.314 1.00 93.38 193 TYR A CA 1
ATOM 1521 C C . TYR A 1 193 ? -3.936 11.030 -8.764 1.00 93.38 193 TYR A C 1
ATOM 1523 O O . TYR A 1 193 ? -3.450 9.916 -8.964 1.00 93.38 193 TYR A O 1
ATOM 1531 N N . ARG A 1 194 ? -3.215 12.146 -8.911 1.00 91.44 194 ARG A N 1
ATOM 1532 C CA . ARG A 1 194 ? -1.782 12.106 -9.207 1.00 91.44 194 ARG A CA 1
ATOM 1533 C C . ARG A 1 194 ? -1.019 11.720 -7.946 1.00 91.44 194 ARG A C 1
ATOM 1535 O O . ARG A 1 194 ? -1.022 12.467 -6.968 1.00 91.44 194 ARG A O 1
ATOM 1542 N N . LEU A 1 195 ? -0.356 10.571 -7.989 1.00 95.38 195 LEU A N 1
ATOM 1543 C CA . LEU A 1 195 ? 0.524 10.130 -6.915 1.00 95.38 195 LEU A CA 1
ATOM 1544 C C . LEU A 1 195 ? 1.819 10.956 -6.892 1.00 95.38 195 LEU A C 1
ATOM 1546 O O . LEU A 1 195 ? 2.278 11.422 -7.939 1.00 95.38 195 LEU A O 1
ATOM 1550 N N . PRO A 1 196 ? 2.450 11.123 -5.717 1.00 95.50 196 PRO A N 1
ATOM 1551 C CA . PRO A 1 196 ? 3.812 11.630 -5.646 1.00 95.50 196 PRO A CA 1
ATOM 1552 C C . PRO A 1 196 ? 4.750 10.759 -6.486 1.00 95.50 196 PRO A C 1
ATOM 1554 O O . PRO A 1 196 ? 4.706 9.534 -6.391 1.00 95.50 196 PRO A O 1
ATOM 1557 N N . VAL A 1 197 ? 5.650 11.384 -7.247 1.00 95.19 197 VAL A N 1
ATOM 1558 C CA . VAL A 1 197 ? 6.589 10.696 -8.155 1.00 95.19 197 VAL A CA 1
ATOM 1559 C C . VAL A 1 197 ? 7.342 9.564 -7.461 1.00 95.19 197 VAL A C 1
ATOM 1561 O O . VAL A 1 197 ? 7.497 8.475 -8.001 1.00 95.19 197 VAL A O 1
ATOM 1564 N N . LYS A 1 198 ? 7.794 9.799 -6.229 1.00 94.38 198 LYS A N 1
ATOM 1565 C CA . LYS A 1 198 ? 8.525 8.793 -5.454 1.00 94.38 198 LYS A CA 1
ATOM 1566 C C . LYS A 1 198 ? 7.660 7.573 -5.128 1.00 94.38 198 LYS A C 1
ATOM 1568 O O . LYS A 1 198 ? 8.165 6.459 -5.141 1.00 94.38 198 LYS A O 1
ATOM 1573 N N . THR A 1 199 ? 6.364 7.773 -4.887 1.00 96.88 199 THR A N 1
ATOM 1574 C CA . THR A 1 199 ? 5.398 6.679 -4.733 1.00 96.88 199 THR A CA 1
ATOM 1575 C C . THR A 1 199 ? 5.191 5.952 -6.058 1.00 96.88 199 THR A C 1
ATOM 1577 O O . THR A 1 199 ? 5.207 4.730 -6.056 1.00 96.88 199 THR A O 1
ATOM 1580 N N . GLU A 1 200 ? 5.075 6.663 -7.188 1.00 97.12 200 GLU A N 1
ATOM 1581 C CA . GLU A 1 200 ? 4.979 6.021 -8.511 1.00 97.12 200 GLU A CA 1
ATOM 1582 C C . GLU A 1 200 ? 6.217 5.169 -8.834 1.00 97.12 200 GLU A C 1
ATOM 1584 O O . GLU A 1 200 ? 6.073 4.061 -9.336 1.00 97.12 200 GLU A O 1
ATOM 1589 N N . LYS A 1 201 ? 7.428 5.623 -8.487 1.00 96.44 201 LYS A N 1
ATOM 1590 C CA . LYS A 1 201 ? 8.661 4.842 -8.698 1.00 96.44 201 LYS A CA 1
ATOM 1591 C C . LYS A 1 201 ? 8.676 3.530 -7.910 1.00 96.44 201 LYS A C 1
ATOM 1593 O O . LYS A 1 201 ? 9.084 2.504 -8.439 1.00 96.44 201 LYS A O 1
ATOM 1598 N N . ILE A 1 202 ? 8.229 3.550 -6.655 1.00 97.31 202 ILE A N 1
ATOM 1599 C CA . ILE A 1 202 ? 8.132 2.331 -5.836 1.00 97.31 202 ILE A CA 1
ATOM 1600 C C . ILE A 1 202 ? 6.983 1.447 -6.336 1.00 97.31 202 ILE A C 1
ATOM 1602 O O . ILE A 1 202 ? 7.132 0.229 -6.383 1.00 97.31 202 ILE A O 1
ATOM 1606 N N . LEU A 1 203 ? 5.865 2.052 -6.752 1.00 97.69 203 LEU A N 1
ATOM 1607 C CA . LEU A 1 203 ? 4.731 1.342 -7.335 1.00 97.69 203 LEU A CA 1
ATOM 1608 C C . LEU A 1 203 ? 5.142 0.595 -8.608 1.00 97.69 203 LEU A C 1
ATOM 1610 O O . LEU A 1 203 ? 4.810 -0.574 -8.723 1.00 97.69 203 LEU A O 1
ATOM 1614 N N . LEU A 1 204 ? 5.924 1.210 -9.503 1.00 97.69 204 LEU A N 1
ATOM 1615 C CA . LEU A 1 204 ? 6.471 0.548 -10.695 1.00 97.69 204 LEU A CA 1
ATOM 1616 C C . LEU A 1 204 ? 7.218 -0.742 -10.325 1.00 97.69 204 LEU A C 1
ATOM 1618 O O . LEU A 1 204 ? 6.896 -1.813 -10.833 1.00 97.69 204 LEU A O 1
ATOM 1622 N N . SER A 1 205 ? 8.169 -0.645 -9.391 1.00 96.25 205 SER A N 1
ATOM 1623 C CA . SER A 1 205 ? 8.943 -1.798 -8.916 1.00 96.25 205 SER A CA 1
ATOM 1624 C C . SER A 1 205 ? 8.071 -2.857 -8.240 1.00 96.25 205 SER A C 1
ATOM 1626 O O . SER A 1 205 ? 8.353 -4.050 -8.343 1.00 96.25 205 SER A O 1
ATOM 1628 N N . TYR A 1 206 ? 7.024 -2.436 -7.530 1.00 96.44 206 TYR A N 1
ATOM 1629 C CA . TYR A 1 206 ? 6.077 -3.340 -6.888 1.00 96.44 206 TYR A CA 1
ATOM 1630 C C . TYR A 1 206 ? 5.220 -4.090 -7.914 1.00 96.44 206 TYR A C 1
ATOM 1632 O O . TYR A 1 206 ? 5.141 -5.309 -7.836 1.00 96.44 206 TYR A O 1
ATOM 1640 N N . GLU A 1 207 ? 4.629 -3.407 -8.899 1.00 96.88 207 GLU A N 1
ATOM 1641 C CA . GLU A 1 207 ? 3.833 -4.060 -9.949 1.00 96.88 207 GLU A CA 1
ATOM 1642 C C . GLU A 1 207 ? 4.677 -5.041 -10.777 1.00 96.88 207 GLU A C 1
ATOM 1644 O O . GLU A 1 207 ? 4.242 -6.166 -11.024 1.00 96.88 207 GLU A O 1
ATOM 1649 N N . GLU A 1 208 ? 5.920 -4.667 -11.114 1.00 95.69 208 GLU A N 1
ATOM 1650 C CA . GLU A 1 208 ? 6.871 -5.553 -11.801 1.00 95.69 208 GLU A CA 1
ATOM 1651 C C . GLU A 1 208 ? 7.185 -6.804 -10.958 1.00 95.69 208 GLU A C 1
ATOM 1653 O O . GLU A 1 208 ? 7.171 -7.923 -11.474 1.00 95.69 208 GLU A O 1
ATOM 1658 N N . LYS A 1 209 ? 7.428 -6.638 -9.647 1.00 94.44 209 LYS A N 1
ATOM 1659 C CA . LYS A 1 209 ? 7.690 -7.747 -8.709 1.00 94.44 209 LYS A CA 1
ATOM 1660 C C 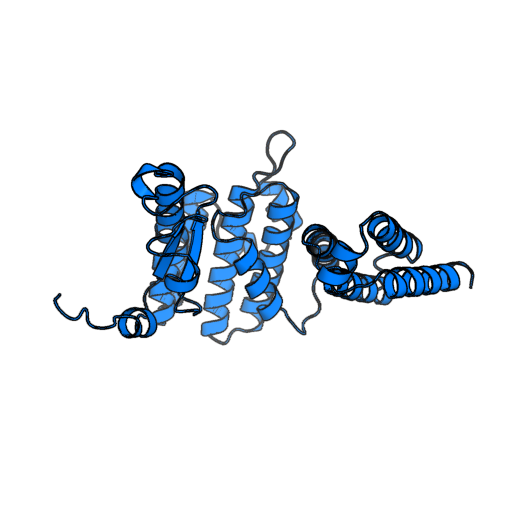. LYS A 1 209 ? 6.486 -8.678 -8.559 1.00 94.44 209 LYS A C 1
ATOM 1662 O O . LYS A 1 209 ? 6.672 -9.885 -8.429 1.00 94.44 209 LYS A O 1
ATOM 1667 N N . GLU A 1 210 ? 5.276 -8.129 -8.574 1.00 93.31 210 GLU A N 1
ATOM 1668 C CA . GLU A 1 210 ? 4.034 -8.898 -8.477 1.00 93.31 210 GLU A CA 1
ATOM 1669 C C . GLU A 1 210 ? 3.620 -9.553 -9.805 1.00 93.31 210 GLU A C 1
ATOM 1671 O O . GLU A 1 210 ? 2.615 -10.260 -9.845 1.00 93.31 210 GLU A O 1
ATOM 1676 N N . GLY A 1 211 ? 4.377 -9.331 -10.884 1.00 95.44 211 GLY A N 1
ATOM 1677 C CA . GLY A 1 211 ? 4.090 -9.891 -12.202 1.00 95.44 211 GLY A CA 1
ATOM 1678 C C . GLY A 1 211 ? 2.910 -9.233 -12.915 1.00 95.44 211 GLY A C 1
ATOM 1679 O O . GLY A 1 211 ? 2.422 -9.794 -13.886 1.00 95.44 211 GLY A O 1
ATOM 1680 N N . ARG A 1 212 ? 2.442 -8.064 -12.461 1.00 96.75 212 ARG A N 1
ATOM 1681 C CA . ARG A 1 212 ? 1.380 -7.281 -13.117 1.00 96.75 212 ARG A CA 1
ATOM 1682 C C . ARG A 1 212 ? 2.023 -6.298 -14.090 1.00 96.75 212 ARG A C 1
ATOM 1684 O O . ARG A 1 212 ? 2.198 -5.116 -13.793 1.00 96.75 212 ARG A O 1
ATOM 1691 N N . PHE A 1 213 ? 2.511 -6.840 -15.202 1.00 98.12 213 PHE A N 1
ATOM 1692 C CA . PHE A 1 213 ? 3.370 -6.124 -16.142 1.00 98.12 213 PHE A CA 1
ATOM 1693 C C . PHE A 1 213 ? 2.630 -5.028 -16.912 1.00 98.12 213 PHE A C 1
ATOM 1695 O O . PHE A 1 213 ? 3.220 -3.981 -17.166 1.00 98.12 213 PHE A O 1
ATOM 1702 N N . ASP A 1 214 ? 1.350 -5.225 -17.210 1.00 97.81 214 ASP A N 1
ATOM 1703 C CA . ASP A 1 214 ? 0.457 -4.209 -17.777 1.00 97.81 214 ASP A CA 1
ATOM 1704 C C . ASP A 1 214 ? 0.308 -2.977 -16.861 1.00 97.81 214 ASP A C 1
ATOM 1706 O O . ASP A 1 214 ? 0.477 -1.828 -17.276 1.00 97.81 214 ASP A O 1
ATOM 1710 N N . GLU A 1 215 ? 0.063 -3.200 -15.572 1.00 97.12 215 GLU A N 1
ATOM 1711 C CA . GLU A 1 215 ? -0.022 -2.149 -14.560 1.00 97.12 215 GLU A CA 1
ATOM 1712 C C . GLU A 1 215 ? 1.332 -1.462 -14.350 1.00 97.12 215 GLU A C 1
ATOM 1714 O O . GLU A 1 215 ? 1.392 -0.234 -14.226 1.00 97.12 215 GLU A O 1
ATOM 1719 N N . ALA A 1 216 ? 2.429 -2.225 -14.363 1.00 97.81 216 ALA A N 1
ATOM 1720 C CA . ALA A 1 216 ? 3.780 -1.677 -14.310 1.00 97.81 216 ALA A CA 1
ATOM 1721 C C . ALA A 1 216 ? 4.059 -0.764 -15.518 1.00 97.81 216 ALA A C 1
ATOM 1723 O O . ALA A 1 216 ? 4.526 0.364 -15.347 1.00 97.81 216 ALA A O 1
ATOM 1724 N N . GLU A 1 217 ? 3.701 -1.193 -16.728 1.00 98.25 217 GLU A N 1
ATOM 1725 C CA . GLU A 1 217 ? 3.859 -0.405 -17.951 1.00 98.25 217 GLU A CA 1
ATOM 1726 C C . GLU A 1 217 ? 3.034 0.895 -17.899 1.00 98.25 217 GLU A C 1
ATOM 1728 O O . GLU A 1 217 ? 3.537 1.983 -18.203 1.00 98.25 217 GLU A O 1
ATOM 1733 N N . ASN A 1 218 ? 1.797 0.824 -17.398 1.00 96.56 218 ASN A N 1
ATOM 1734 C CA . ASN A 1 218 ? 0.962 2.003 -17.170 1.00 96.56 218 ASN A CA 1
ATOM 1735 C C . ASN A 1 218 ? 1.639 3.022 -16.236 1.00 96.56 218 ASN A C 1
ATOM 1737 O O . ASN A 1 218 ? 1.565 4.234 -16.475 1.00 96.56 218 ASN A O 1
ATOM 1741 N N . VAL A 1 219 ? 2.293 2.560 -15.164 1.00 97.38 219 VAL A N 1
ATOM 1742 C CA . VAL A 1 219 ? 3.070 3.426 -14.258 1.0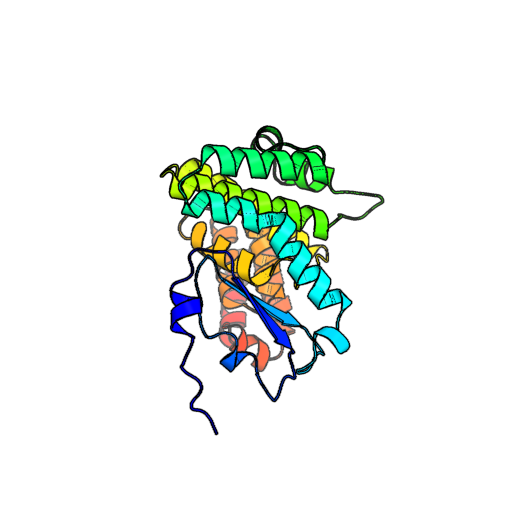0 97.38 219 VAL A CA 1
ATOM 1743 C C . VAL A 1 219 ? 4.294 4.002 -14.976 1.00 97.38 219 VAL A C 1
ATOM 1745 O O . VAL A 1 219 ? 4.543 5.207 -14.880 1.00 97.38 219 VAL A O 1
ATOM 1748 N N . LEU A 1 220 ? 5.028 3.182 -15.736 1.00 97.69 220 LEU A N 1
ATOM 1749 C CA . LEU A 1 220 ? 6.202 3.608 -16.500 1.00 97.69 220 LEU A CA 1
ATOM 1750 C C . LEU A 1 220 ? 5.862 4.760 -17.453 1.00 97.69 220 LEU A C 1
ATOM 1752 O O . LEU A 1 220 ? 6.539 5.789 -17.441 1.00 97.69 220 LEU A O 1
ATOM 1756 N N . PHE A 1 221 ? 4.787 4.643 -18.236 1.00 96.31 221 PHE A N 1
ATOM 1757 C CA . PHE A 1 221 ? 4.388 5.707 -19.158 1.00 96.31 221 PHE A CA 1
ATOM 1758 C C . PHE A 1 221 ? 3.947 6.983 -18.441 1.00 96.31 221 PHE A C 1
ATOM 1760 O O . PHE A 1 221 ? 4.237 8.081 -18.926 1.00 96.31 221 PHE A O 1
ATOM 1767 N N . ARG A 1 222 ? 3.297 6.884 -17.272 1.00 95.44 222 ARG A N 1
ATOM 1768 C CA . ARG A 1 222 ? 3.008 8.073 -16.451 1.00 95.44 222 ARG A CA 1
ATOM 1769 C C . ARG A 1 222 ? 4.289 8.776 -16.012 1.00 95.44 222 ARG A C 1
ATOM 1771 O O . ARG A 1 222 ? 4.336 10.003 -16.093 1.00 95.44 222 ARG A O 1
ATOM 1778 N N . LEU A 1 223 ? 5.314 8.032 -15.603 1.00 96.94 223 LEU A N 1
ATOM 1779 C CA . LEU A 1 223 ? 6.610 8.581 -15.189 1.00 96.94 223 LEU A CA 1
ATOM 1780 C C . LEU A 1 223 ? 7.393 9.187 -16.365 1.00 96.94 223 LEU A C 1
ATOM 1782 O O . LEU A 1 223 ? 7.909 10.299 -16.238 1.00 96.94 223 LEU A O 1
ATOM 1786 N N . LEU A 1 224 ? 7.409 8.525 -17.527 1.00 96.31 224 LEU A N 1
ATOM 1787 C CA . LEU A 1 224 ? 8.009 9.042 -18.766 1.00 96.31 224 LEU A CA 1
ATOM 1788 C C . LEU A 1 224 ? 7.345 10.351 -19.213 1.00 96.31 224 LEU A C 1
ATOM 1790 O O . LEU A 1 224 ? 8.021 11.338 -19.493 1.00 96.31 224 LEU A O 1
ATOM 1794 N N . ASN A 1 225 ? 6.008 10.403 -19.216 1.00 94.00 225 ASN A N 1
ATOM 1795 C CA . ASN A 1 225 ? 5.260 11.608 -19.591 1.00 94.00 225 ASN A CA 1
ATOM 1796 C C . ASN A 1 225 ? 5.540 12.789 -18.648 1.00 94.00 225 ASN A C 1
ATOM 1798 O O . ASN A 1 225 ? 5.475 13.947 -19.063 1.00 94.00 225 ASN A O 1
ATOM 1802 N N . GLN A 1 226 ? 5.864 12.503 -17.385 1.00 92.75 226 GLN A N 1
ATOM 1803 C CA . GLN A 1 226 ? 6.260 13.500 -16.392 1.00 92.75 226 GLN A CA 1
ATOM 1804 C C . GLN A 1 226 ? 7.755 13.857 -16.457 1.00 92.75 226 GLN A C 1
ATOM 1806 O O . GLN A 1 226 ? 8.163 14.800 -15.784 1.00 92.75 226 GLN A O 1
ATOM 1811 N N . ARG A 1 227 ? 8.552 13.164 -17.287 1.00 94.25 227 ARG A N 1
ATOM 1812 C CA . ARG A 1 227 ? 10.022 13.270 -17.368 1.00 94.25 227 ARG A CA 1
ATOM 1813 C C . ARG A 1 227 ? 10.731 12.926 -16.055 1.00 94.25 227 ARG A C 1
ATOM 1815 O O . ARG A 1 227 ? 11.783 13.476 -15.747 1.00 94.25 227 ARG A O 1
ATOM 1822 N N . GLU A 1 228 ? 10.136 12.026 -15.281 1.00 95.81 228 GLU A N 1
ATOM 1823 C CA . GLU A 1 228 ? 10.663 11.575 -13.986 1.00 95.81 228 GLU A CA 1
ATOM 1824 C C . GLU A 1 228 ? 11.509 10.302 -14.098 1.00 95.81 228 GLU A C 1
ATOM 1826 O O . GLU A 1 228 ? 12.198 9.920 -13.146 1.00 95.81 228 GLU A O 1
ATOM 1831 N N . ILE A 1 229 ? 11.426 9.647 -15.255 1.00 95.19 229 ILE A N 1
ATOM 1832 C CA . ILE A 1 229 ? 12.228 8.509 -15.695 1.00 95.19 229 ILE A CA 1
ATOM 1833 C C . ILE A 1 229 ? 12.637 8.787 -17.146 1.00 95.19 229 ILE A C 1
ATOM 1835 O O . ILE A 1 229 ? 11.855 9.391 -17.888 1.00 95.19 229 ILE A O 1
ATOM 1839 N N . THR A 1 230 ? 13.847 8.386 -17.538 1.00 96.06 230 THR A N 1
ATOM 1840 C CA . THR A 1 230 ? 14.333 8.531 -18.919 1.00 96.06 230 THR A CA 1
ATOM 1841 C C . THR A 1 230 ? 13.888 7.376 -19.811 1.00 96.06 230 THR A C 1
ATOM 1843 O O . THR A 1 230 ? 13.532 6.287 -19.352 1.00 96.06 230 THR A O 1
ATOM 1846 N N . GLU A 1 231 ? 13.930 7.584 -21.121 1.00 96.12 231 GLU A N 1
ATOM 1847 C CA . GLU A 1 231 ? 13.667 6.530 -22.089 1.00 96.12 231 GLU A CA 1
ATOM 1848 C C . GLU A 1 231 ? 14.626 5.337 -21.921 1.00 96.12 231 GLU A C 1
ATOM 1850 O O . GLU A 1 231 ? 14.188 4.201 -22.079 1.00 96.12 231 GLU A O 1
ATOM 1855 N N . GLU A 1 232 ? 15.894 5.550 -21.546 1.00 96.25 232 GLU A N 1
ATOM 1856 C CA . GLU A 1 232 ? 16.861 4.474 -21.259 1.00 96.25 232 GLU A CA 1
ATOM 1857 C C . GLU A 1 232 ? 16.460 3.632 -20.041 1.00 96.25 232 GLU A C 1
ATOM 1859 O O . GLU A 1 232 ? 16.557 2.401 -20.066 1.00 96.25 232 GLU A O 1
ATOM 1864 N N . GLU A 1 233 ? 15.982 4.275 -18.975 1.00 95.25 233 GLU A N 1
ATOM 1865 C CA . GLU A 1 233 ? 15.437 3.575 -17.810 1.00 95.25 233 GLU A CA 1
ATOM 1866 C C . GLU A 1 233 ? 14.181 2.770 -18.193 1.00 95.25 233 GLU A C 1
ATOM 1868 O O . GLU A 1 233 ? 14.009 1.635 -17.743 1.00 95.25 233 GLU A O 1
ATOM 1873 N N . GLY A 1 234 ? 13.337 3.308 -19.081 1.00 96.06 234 GLY A N 1
ATOM 1874 C CA . GLY A 1 234 ? 12.189 2.586 -19.632 1.00 96.06 234 GLY A CA 1
ATOM 1875 C C . GLY A 1 234 ? 12.580 1.407 -20.530 1.00 96.06 234 GLY A C 1
ATOM 1876 O O . GLY A 1 234 ? 11.975 0.343 -20.441 1.00 96.06 234 GLY A O 1
ATOM 1877 N N . VAL A 1 235 ? 13.630 1.533 -21.348 1.00 97.31 235 VAL A N 1
ATOM 1878 C CA . VAL A 1 235 ? 14.186 0.400 -22.112 1.00 97.31 235 VAL A CA 1
ATOM 1879 C C . VAL A 1 235 ? 14.701 -0.681 -21.162 1.00 97.31 235 VAL A C 1
ATOM 1881 O O . VAL A 1 235 ? 14.418 -1.857 -21.376 1.00 97.31 235 VAL A O 1
ATOM 1884 N N . SER A 1 236 ? 15.362 -0.289 -20.070 1.00 97.12 236 SER A N 1
ATOM 1885 C CA . SER A 1 236 ? 15.853 -1.227 -19.052 1.00 97.12 236 SER A CA 1
ATOM 1886 C C . SER A 1 236 ? 14.718 -2.016 -18.383 1.00 97.12 236 SER A C 1
ATOM 1888 O O . SER A 1 236 ? 14.925 -3.158 -17.978 1.00 97.12 236 SER A O 1
ATOM 1890 N N . PHE A 1 237 ? 13.520 -1.431 -18.248 1.00 97.44 237 PHE A N 1
ATOM 1891 C CA . PHE A 1 237 ? 12.323 -2.146 -17.788 1.00 97.44 237 PHE A CA 1
ATOM 1892 C C . PHE A 1 237 ? 11.925 -3.259 -18.765 1.00 97.44 237 PHE A C 1
ATOM 1894 O O . PHE A 1 237 ? 11.827 -4.415 -18.356 1.00 97.44 237 PHE A O 1
ATOM 1901 N N . TYR A 1 238 ? 11.789 -2.956 -20.058 1.00 97.81 238 TYR A N 1
ATOM 1902 C CA . TYR A 1 238 ? 11.440 -3.977 -21.050 1.00 97.81 238 TYR A CA 1
ATOM 1903 C C . TYR A 1 238 ? 12.522 -5.052 -21.204 1.00 97.81 238 TYR A C 1
ATOM 1905 O O . TYR A 1 238 ? 12.192 -6.219 -21.387 1.00 97.81 238 TYR A O 1
ATOM 1913 N N . GLU A 1 239 ? 13.805 -4.700 -21.085 1.00 97.06 239 GLU A N 1
ATOM 1914 C CA . GLU A 1 239 ? 14.902 -5.677 -21.129 1.00 97.06 239 GLU A CA 1
ATOM 1915 C C . GLU A 1 239 ? 14.785 -6.718 -20.007 1.00 97.06 239 GLU A C 1
ATOM 1917 O O . GLU A 1 239 ? 14.907 -7.911 -20.280 1.00 97.06 239 GLU A O 1
ATOM 1922 N N . ARG A 1 240 ? 14.429 -6.303 -18.782 1.00 96.69 240 ARG A N 1
ATOM 1923 C CA . ARG A 1 240 ? 14.132 -7.243 -17.684 1.00 96.69 240 ARG A CA 1
ATOM 1924 C C . ARG A 1 240 ? 12.905 -8.110 -17.965 1.00 96.69 240 ARG A C 1
ATOM 1926 O O . ARG A 1 240 ? 12.886 -9.278 -17.581 1.00 96.69 240 ARG A O 1
ATOM 1933 N N . LEU A 1 241 ? 11.883 -7.572 -18.633 1.00 96.81 241 LEU A N 1
ATOM 1934 C CA . LEU A 1 241 ? 10.709 -8.358 -19.027 1.00 96.81 241 LEU A CA 1
ATOM 1935 C C . LEU A 1 241 ? 11.032 -9.383 -20.117 1.00 96.81 241 LEU A C 1
ATOM 1937 O O . LEU A 1 241 ? 10.478 -10.480 -20.104 1.00 96.81 241 LEU A O 1
ATOM 1941 N N . LEU A 1 242 ? 11.960 -9.084 -21.027 1.00 96.50 242 LEU A N 1
ATOM 1942 C CA . LEU A 1 242 ? 12.369 -10.026 -22.071 1.00 96.50 242 LEU A CA 1
ATOM 1943 C C . LEU A 1 242 ? 13.069 -11.273 -21.518 1.00 96.50 242 LEU A C 1
ATOM 1945 O O . LEU A 1 242 ? 13.017 -12.314 -22.176 1.00 96.50 242 LEU A O 1
ATOM 1949 N N . GLU A 1 243 ? 13.656 -11.194 -20.322 1.00 96.38 243 GLU A N 1
ATOM 1950 C CA . GLU A 1 243 ? 14.218 -12.342 -19.598 1.00 96.38 243 GLU A CA 1
ATOM 1951 C C . GLU A 1 243 ? 13.145 -13.261 -18.982 1.00 96.38 243 GLU A C 1
ATOM 1953 O O . GLU A 1 243 ? 13.468 -14.340 -18.484 1.00 96.38 243 GLU A O 1
ATOM 1958 N N . ARG A 1 244 ? 11.866 -12.860 -18.991 1.00 96.19 244 ARG A N 1
ATOM 1959 C CA . ARG A 1 244 ? 10.747 -13.677 -18.498 1.00 96.19 244 ARG A CA 1
ATOM 1960 C C . ARG A 1 244 ? 10.223 -14.608 -19.586 1.00 96.19 244 ARG A C 1
ATOM 1962 O O . ARG A 1 244 ? 10.309 -14.306 -20.773 1.00 96.19 244 ARG A O 1
ATOM 1969 N N . GLU A 1 245 ? 9.639 -15.725 -19.167 1.00 97.19 245 GLU A N 1
ATOM 1970 C CA . GLU A 1 245 ? 8.952 -16.673 -20.051 1.00 97.19 245 GLU A CA 1
ATOM 1971 C C . GLU A 1 245 ? 7.651 -16.081 -20.615 1.00 97.19 245 GLU A C 1
ATOM 1973 O O . GLU A 1 245 ? 6.977 -15.297 -19.944 1.00 97.19 245 GLU A O 1
ATOM 1978 N N . ASP A 1 246 ? 7.251 -16.510 -21.816 1.00 97.25 246 ASP A N 1
ATOM 1979 C CA . ASP A 1 246 ? 6.026 -16.029 -22.483 1.00 97.25 246 ASP A CA 1
ATOM 1980 C C . ASP A 1 246 ? 4.777 -16.249 -21.631 1.00 97.25 246 ASP A C 1
ATOM 1982 O O . ASP A 1 246 ? 3.896 -15.397 -21.582 1.00 97.25 246 ASP A O 1
ATOM 1986 N N . GLU A 1 247 ? 4.703 -17.380 -20.935 1.00 97.06 247 GLU A N 1
ATOM 1987 C CA . GLU A 1 247 ? 3.588 -17.704 -20.047 1.00 97.06 247 GLU A CA 1
ATOM 1988 C C . GLU A 1 247 ? 3.445 -16.665 -18.924 1.00 97.06 247 GLU A C 1
ATOM 1990 O O . GLU A 1 247 ? 2.346 -16.181 -18.667 1.00 97.06 247 GLU A O 1
ATOM 1995 N N . ALA A 1 248 ? 4.560 -16.254 -18.307 1.00 96.25 248 ALA A N 1
ATOM 1996 C CA . ALA A 1 248 ? 4.554 -15.241 -17.254 1.00 96.25 248 ALA A CA 1
ATOM 1997 C C . ALA A 1 248 ? 4.151 -13.864 -17.802 1.00 96.25 248 ALA A C 1
ATOM 1999 O O . ALA A 1 248 ? 3.371 -13.156 -17.173 1.00 96.25 248 ALA A O 1
ATOM 2000 N N . LEU A 1 249 ? 4.647 -13.504 -18.989 1.00 97.06 249 LEU A N 1
ATOM 2001 C CA . LEU A 1 249 ? 4.293 -12.257 -19.672 1.00 97.06 249 LEU A CA 1
ATOM 2002 C C . LEU A 1 249 ? 2.795 -12.185 -20.004 1.00 97.06 249 LEU A C 1
ATOM 2004 O O . LEU A 1 249 ? 2.148 -11.175 -19.733 1.00 97.06 249 LEU A O 1
ATOM 2008 N N . ASN A 1 250 ? 2.226 -13.277 -20.521 1.00 96.50 250 ASN A N 1
ATOM 2009 C CA . ASN A 1 250 ? 0.795 -13.368 -20.814 1.00 96.50 250 ASN A CA 1
ATOM 2010 C C . ASN A 1 250 ? -0.064 -13.317 -19.542 1.00 96.50 250 ASN A C 1
ATOM 2012 O O . ASN A 1 250 ? -1.077 -12.622 -19.521 1.00 96.50 250 ASN A O 1
ATOM 2016 N N . GLN A 1 251 ? 0.334 -14.020 -18.475 1.00 96.00 251 GLN A N 1
ATOM 2017 C CA . GLN A 1 251 ? -0.365 -13.965 -17.183 1.00 96.00 251 GLN A CA 1
ATOM 2018 C C . GLN A 1 251 ? -0.321 -12.563 -16.562 1.00 96.00 251 GLN A C 1
ATOM 2020 O O . GLN A 1 251 ? -1.290 -12.143 -15.935 1.00 96.00 251 GLN A O 1
ATOM 2025 N N . GLY A 1 252 ? 0.777 -11.836 -16.774 1.00 94.75 252 GLY A N 1
ATOM 2026 C CA . GLY A 1 252 ? 0.955 -10.456 -16.337 1.00 94.75 252 GLY A CA 1
ATOM 2027 C C . GLY A 1 252 ? 0.349 -9.393 -17.249 1.00 94.75 252 GLY A C 1
ATOM 2028 O O . GLY A 1 252 ? 0.641 -8.216 -17.058 1.00 94.75 252 GLY A O 1
ATOM 2029 N N . GLY A 1 253 ? -0.441 -9.790 -18.250 1.00 97.31 253 GLY A N 1
ATOM 2030 C CA . GLY A 1 253 ? -1.179 -8.869 -19.114 1.00 97.31 253 GLY A CA 1
ATOM 2031 C C . GLY A 1 253 ? -0.348 -8.146 -20.176 1.00 97.31 253 GLY A C 1
ATOM 2032 O O . GLY A 1 253 ? -0.903 -7.294 -20.858 1.00 97.31 253 GLY A O 1
ATOM 2033 N N . LEU A 1 254 ? 0.936 -8.485 -20.354 1.00 97.44 254 LEU A N 1
ATOM 2034 C CA . LEU A 1 254 ? 1.826 -7.821 -21.314 1.00 97.44 254 LEU A CA 1
ATOM 2035 C C . LEU A 1 254 ? 2.585 -8.852 -22.172 1.00 97.44 254 LEU A C 1
ATOM 2037 O O . LEU A 1 254 ? 3.725 -9.205 -21.855 1.00 97.44 254 LEU A O 1
ATOM 2041 N N . PRO A 1 255 ? 1.975 -9.377 -23.254 1.00 97.62 255 PRO A N 1
ATOM 2042 C CA . PRO A 1 255 ? 2.587 -10.377 -24.128 1.00 97.62 255 PRO A CA 1
ATOM 2043 C C . PRO A 1 255 ? 3.919 -9.913 -24.730 1.00 97.62 255 PRO A C 1
ATOM 2045 O O . PRO A 1 255 ? 4.130 -8.727 -24.981 1.00 97.62 255 PRO A O 1
ATOM 2048 N N . ARG A 1 256 ? 4.812 -10.855 -25.073 1.00 97.94 256 ARG A N 1
ATOM 2049 C CA . ARG A 1 256 ? 6.154 -10.533 -25.607 1.00 97.94 256 ARG A CA 1
ATOM 2050 C C . ARG A 1 256 ? 6.131 -9.590 -26.816 1.00 97.94 256 ARG A C 1
ATOM 2052 O O . ARG A 1 256 ? 7.044 -8.784 -26.974 1.00 97.94 256 ARG A O 1
ATOM 2059 N N . SER A 1 257 ? 5.116 -9.684 -27.673 1.00 97.25 257 SER A N 1
ATOM 2060 C CA . SER A 1 257 ? 4.953 -8.767 -28.805 1.00 97.25 257 SER A CA 1
ATOM 2061 C C . SER A 1 257 ? 4.805 -7.310 -28.360 1.00 97.25 257 SER A C 1
ATOM 2063 O O . SER A 1 257 ? 5.446 -6.445 -28.948 1.00 97.25 257 SER A O 1
ATOM 2065 N N . GLU A 1 258 ? 4.024 -7.053 -27.308 1.00 97.38 258 GLU A N 1
ATOM 2066 C CA . GLU A 1 258 ? 3.817 -5.710 -26.753 1.00 97.38 258 GLU A CA 1
ATOM 2067 C C . GLU A 1 258 ? 5.076 -5.216 -26.032 1.00 97.38 258 GLU A C 1
ATOM 2069 O O . GLU A 1 258 ? 5.497 -4.085 -26.254 1.00 97.38 258 GLU A O 1
ATOM 2074 N N . VAL A 1 259 ? 5.771 -6.092 -25.291 1.00 97.31 259 VAL A N 1
ATOM 2075 C CA . VAL A 1 259 ? 7.083 -5.784 -24.681 1.00 97.31 259 VAL A CA 1
ATOM 2076 C C . VAL A 1 259 ? 8.088 -5.300 -25.737 1.00 97.31 259 VAL A C 1
ATOM 2078 O O . VAL A 1 259 ? 8.781 -4.300 -25.541 1.00 97.31 259 VAL A O 1
ATOM 2081 N N . LEU A 1 260 ? 8.179 -6.000 -26.874 1.00 97.44 260 LEU A N 1
ATOM 2082 C CA . LEU A 1 260 ? 9.076 -5.622 -27.970 1.00 97.44 260 LEU A CA 1
ATOM 2083 C C . LEU A 1 260 ? 8.649 -4.302 -28.630 1.00 97.44 260 LEU A C 1
ATOM 2085 O O . LEU A 1 260 ? 9.506 -3.461 -28.908 1.00 97.44 260 LEU A O 1
ATOM 2089 N N . GLU A 1 261 ? 7.349 -4.100 -28.855 1.00 97.19 261 GLU A N 1
ATOM 2090 C CA . GLU A 1 261 ? 6.803 -2.872 -29.445 1.00 97.19 261 GLU A CA 1
ATOM 2091 C C . GLU A 1 261 ? 7.028 -1.644 -28.545 1.00 97.19 261 GLU A C 1
ATOM 2093 O O . GLU A 1 261 ? 7.493 -0.596 -29.015 1.00 97.19 261 GLU A O 1
ATOM 2098 N N . GLY A 1 262 ? 6.762 -1.778 -27.244 1.00 95.62 262 GLY A N 1
ATOM 2099 C CA . GLY A 1 262 ? 7.016 -0.751 -26.237 1.00 95.62 262 GLY A CA 1
ATOM 2100 C C . GLY A 1 262 ? 8.499 -0.383 -26.171 1.00 95.62 262 GLY A C 1
ATOM 2101 O O . GLY A 1 262 ? 8.858 0.798 -26.253 1.00 95.62 262 GLY A O 1
ATOM 2102 N N . MET A 1 263 ? 9.382 -1.387 -26.144 1.00 96.69 263 MET A N 1
ATOM 2103 C CA . MET A 1 263 ? 10.833 -1.183 -26.152 1.00 96.69 263 MET A CA 1
ATOM 2104 C C . MET A 1 263 ? 11.320 -0.477 -27.424 1.00 96.69 263 MET A C 1
ATOM 2106 O O . MET A 1 263 ? 12.119 0.461 -27.346 1.00 96.69 263 MET A O 1
ATOM 2110 N N . GLU A 1 264 ? 10.854 -0.894 -28.605 1.00 96.56 264 GLU A N 1
ATOM 2111 C CA . GLU A 1 264 ? 11.196 -0.228 -29.866 1.00 96.56 264 GLU A CA 1
ATOM 2112 C C . GLU A 1 264 ? 10.722 1.225 -29.889 1.00 96.56 264 GLU A C 1
ATOM 2114 O O . GLU A 1 264 ? 11.454 2.107 -30.348 1.00 96.56 264 GLU A O 1
ATOM 2119 N N . THR A 1 265 ? 9.522 1.490 -29.372 1.00 95.75 265 THR A N 1
ATOM 2120 C CA . THR A 1 265 ? 8.966 2.842 -29.279 1.00 95.75 265 THR A CA 1
ATOM 2121 C C . THR A 1 265 ? 9.874 3.754 -28.459 1.00 95.75 265 THR A C 1
ATOM 2123 O O . THR A 1 265 ? 10.173 4.868 -28.900 1.00 95.75 265 THR A O 1
ATOM 2126 N N . LEU A 1 266 ? 10.374 3.288 -27.310 1.00 95.12 266 LEU A N 1
ATOM 2127 C CA . LEU A 1 266 ? 11.319 4.059 -26.498 1.00 95.12 266 LEU A CA 1
ATOM 2128 C C . LEU A 1 266 ? 12.683 4.211 -27.179 1.00 95.12 266 LEU A C 1
ATOM 2130 O O . LEU A 1 266 ? 13.212 5.320 -27.239 1.00 95.12 266 LEU A O 1
ATOM 2134 N N . ARG A 1 267 ? 13.222 3.151 -27.794 1.00 95.19 267 ARG A N 1
ATOM 2135 C CA . ARG A 1 267 ? 14.490 3.226 -28.545 1.00 95.19 267 ARG A CA 1
ATOM 2136 C C . ARG A 1 267 ? 14.431 4.228 -29.698 1.00 95.19 267 ARG A C 1
ATOM 2138 O O . ARG A 1 267 ? 15.426 4.892 -29.978 1.00 95.19 267 ARG A O 1
ATOM 2145 N N . ARG A 1 268 ? 13.285 4.376 -30.367 1.00 95.06 268 ARG A N 1
ATOM 2146 C CA . ARG A 1 268 ? 13.107 5.404 -31.407 1.00 95.06 268 ARG A CA 1
ATOM 2147 C C . ARG A 1 268 ? 13.128 6.817 -30.828 1.00 95.06 268 ARG A C 1
ATOM 2149 O O . ARG A 1 268 ? 13.696 7.689 -31.470 1.00 95.06 268 ARG A O 1
ATOM 2156 N N . ARG A 1 269 ? 12.559 7.036 -29.636 1.00 92.94 269 ARG A N 1
ATOM 2157 C CA . ARG A 1 269 ? 12.592 8.343 -28.951 1.00 92.94 269 ARG A CA 1
ATOM 2158 C C . ARG A 1 269 ? 14.005 8.751 -28.531 1.00 92.94 269 ARG A C 1
ATOM 2160 O O . ARG A 1 269 ? 14.326 9.921 -28.647 1.00 92.94 269 ARG A O 1
ATOM 2167 N N . ILE A 1 270 ? 14.844 7.797 -28.118 1.00 92.12 270 ILE A N 1
ATOM 2168 C CA . ILE A 1 270 ? 16.259 8.045 -27.769 1.00 92.12 270 ILE A CA 1
ATOM 2169 C C . ILE A 1 270 ? 17.072 8.504 -28.990 1.00 92.12 270 ILE A C 1
ATOM 2171 O O . ILE A 1 270 ? 17.966 9.336 -28.877 1.00 92.12 270 ILE A O 1
ATOM 2175 N N . ASN A 1 271 ? 16.780 7.939 -30.164 1.00 86.38 271 ASN A N 1
ATOM 2176 C CA . ASN A 1 271 ? 17.522 8.203 -31.400 1.00 86.38 271 ASN A CA 1
ATOM 2177 C C . ASN A 1 271 ? 16.976 9.390 -32.223 1.00 86.38 271 ASN A C 1
ATOM 2179 O O . ASN A 1 271 ? 17.477 9.625 -33.326 1.00 86.38 271 ASN A O 1
ATOM 2183 N N . ALA A 1 272 ? 15.938 10.080 -31.740 1.00 78.12 272 ALA A N 1
ATOM 2184 C CA . ALA A 1 272 ? 15.278 11.204 -32.412 1.00 78.12 272 ALA A CA 1
ATOM 2185 C C . ALA A 1 272 ? 15.810 12.553 -31.911 1.00 78.12 272 ALA A C 1
ATOM 2187 O O . ALA A 1 272 ? 15.969 13.458 -32.763 1.00 78.12 272 ALA A O 1
#

Secondary structure (DSSP, 8-state):
-PPPPP-HHHHHH--S-EEEEEETT-SSS-HHHH-----TTEEEEEETT--S-HHHHSHHHHHHHHHHHHHHTHHHHHHHHTT-HHHHHHHHHHHHHHHHS--HHHHHHS-HHHHHHHTEETTEE-HHHHHHHHHHHHHHHHHHHHTT-HHHHHHHHHHHHHHHHHHHHTT--TTGGGHHHHHHHHHHHTTTSPPPHHHHHHHHHHHHHTT-HHHHHHHHHHHHHTTSS-HHHHHHHHHHHHTS-HHHHHHTT--HHHHHHHHHHHHHHHT-

pLDDT: mean 90.66, std 8.07, range [50.0, 98.56]

Radius of gyration: 21.07 Å; Cα contacts (8 Å, |Δi|>4): 334; chains: 1; bounding box: 52×52×55 Å

Nearest PDB structures (foldseek):
  2jbw-assembly2_C  TM=6.878E-01  e=1.231E+00  Paenarthrobacter nicotinovorans
  9dze-assembly1_h  TM=3.533E-01  e=1.483E+00  synthetic construct
  9gag-assembly1_A  TM=2.784E-01  e=8.482E-01  Homo sapiens
  4wne-assembly1_A  TM=2.876E-01  e=1.071E+00  Homo sapiens
  8fbn-assembly1_E  TM=2.994E-01  e=2.983E+00  synthetic construct